Protein AF-A0AAW7I403-F1 (afdb_monomer_lite)

Structure (mmCIF, N/CA/C/O backbone):
data_AF-A0AAW7I403-F1
#
_entry.id   AF-A0AAW7I403-F1
#
loop_
_atom_site.group_PDB
_atom_site.id
_atom_site.type_symbol
_atom_site.label_atom_id
_atom_site.label_alt_id
_atom_site.label_comp_id
_atom_site.label_asym_id
_atom_site.label_entity_id
_atom_site.label_seq_id
_atom_site.pdbx_PDB_ins_code
_atom_site.Cartn_x
_atom_site.Cartn_y
_atom_site.Cartn_z
_atom_site.occupancy
_atom_site.B_iso_or_equiv
_atom_site.auth_seq_id
_atom_site.auth_comp_id
_atom_site.auth_asym_id
_atom_site.auth_atom_id
_atom_site.pdbx_PDB_model_num
ATOM 1 N N . MET A 1 1 ? -27.689 -21.572 16.463 1.00 38.69 1 MET A N 1
ATOM 2 C CA . MET A 1 1 ? -27.138 -20.204 16.570 1.00 38.69 1 MET A CA 1
ATOM 3 C C . MET A 1 1 ? -25.914 -20.286 17.464 1.00 38.69 1 MET A C 1
ATOM 5 O O . MET A 1 1 ? -26.075 -20.487 18.658 1.00 38.69 1 MET A O 1
ATOM 9 N N . SER A 1 2 ? -24.707 -20.278 16.894 1.00 37.72 2 SER A N 1
ATOM 10 C CA . SER A 1 2 ? -23.479 -20.323 17.695 1.00 37.72 2 SER A CA 1
ATOM 11 C C . SER A 1 2 ? -23.356 -19.005 18.457 1.00 37.72 2 SER A C 1
ATOM 13 O O . SER A 1 2 ? -23.347 -17.940 17.839 1.00 37.72 2 SER A O 1
ATOM 15 N N . SER A 1 3 ? -23.317 -19.065 19.787 1.00 43.88 3 SER A N 1
ATOM 16 C CA . SER A 1 3 ? -22.898 -17.949 20.630 1.00 43.88 3 SER A CA 1
ATOM 17 C C . SER A 1 3 ? -21.422 -17.676 20.335 1.00 43.88 3 SER A C 1
ATOM 19 O O . SER A 1 3 ? -20.536 -18.247 20.972 1.00 43.88 3 SER A O 1
ATOM 21 N N . GLY A 1 4 ? -21.155 -16.888 19.292 1.00 60.50 4 GLY A N 1
ATOM 22 C CA . GLY A 1 4 ? -19.797 -16.534 18.897 1.00 60.50 4 GLY A CA 1
ATOM 23 C C . GLY A 1 4 ? -19.093 -15.872 20.073 1.00 60.50 4 GLY A C 1
ATOM 24 O O . GLY A 1 4 ? -19.575 -14.853 20.567 1.00 60.50 4 GLY A O 1
ATOM 25 N N . LYS A 1 5 ? -18.006 -16.491 20.548 1.00 80.88 5 LYS A N 1
ATOM 26 C CA . LYS A 1 5 ? -17.123 -15.899 21.554 1.00 80.88 5 LYS A CA 1
ATOM 27 C C . LYS A 1 5 ? -16.675 -14.529 21.061 1.00 80.88 5 LYS A C 1
ATOM 29 O O . LYS A 1 5 ? -16.391 -14.364 19.874 1.00 80.88 5 LYS A O 1
ATOM 34 N N . ASP A 1 6 ? -16.603 -13.580 21.980 1.00 92.00 6 ASP A N 1
ATOM 35 C CA . ASP A 1 6 ? -16.026 -12.280 21.680 1.00 92.00 6 ASP A CA 1
ATOM 36 C C . ASP A 1 6 ? -14.562 -12.440 21.277 1.00 92.00 6 ASP A C 1
ATOM 38 O O . ASP A 1 6 ? -13.842 -13.278 21.830 1.00 92.00 6 ASP A O 1
ATOM 42 N N . VAL A 1 7 ? -14.124 -11.614 20.332 1.00 94.56 7 VAL A N 1
ATOM 43 C CA . VAL A 1 7 ? -12.704 -11.471 20.006 1.00 94.56 7 VAL A CA 1
ATOM 44 C C . VAL A 1 7 ? -12.207 -10.207 20.684 1.00 94.56 7 VAL A C 1
ATOM 46 O O . VAL A 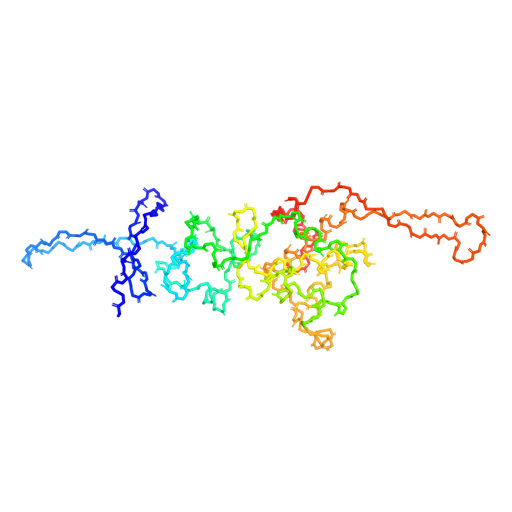1 7 ? -12.757 -9.131 20.457 1.00 94.56 7 VAL A O 1
ATOM 49 N N . VAL A 1 8 ? -11.196 -10.348 21.536 1.00 95.25 8 VAL A N 1
ATOM 50 C CA . VAL A 1 8 ? -10.609 -9.244 22.298 1.00 95.25 8 VAL A CA 1
ATOM 51 C C . VAL A 1 8 ? -9.218 -8.954 21.753 1.00 95.25 8 VAL A C 1
ATOM 53 O O . VAL A 1 8 ? -8.393 -9.861 21.668 1.00 95.25 8 VAL A O 1
ATOM 56 N N . GLU A 1 9 ? -8.959 -7.696 21.414 1.00 95.94 9 GLU A N 1
ATOM 57 C CA . GLU A 1 9 ? -7.668 -7.215 20.930 1.00 95.94 9 GLU A CA 1
ATOM 58 C C . GLU A 1 9 ? -7.154 -6.088 21.823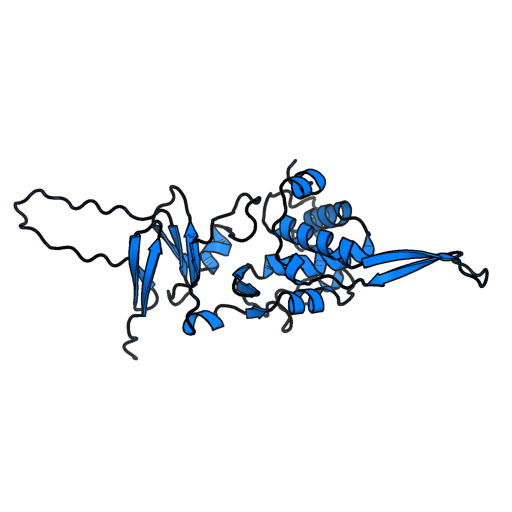 1.00 95.94 9 GLU A C 1
ATOM 60 O O . GLU A 1 9 ? -7.823 -5.076 22.017 1.00 95.94 9 GLU A O 1
ATOM 65 N N . ASN A 1 10 ? -5.944 -6.261 22.349 1.00 95.88 10 ASN A N 1
ATOM 66 C CA . ASN A 1 10 ? -5.250 -5.244 23.131 1.00 95.88 10 ASN A CA 1
ATOM 67 C C . ASN A 1 10 ? -4.245 -4.534 22.227 1.00 95.88 10 ASN A C 1
ATOM 69 O O . ASN A 1 10 ? -3.282 -5.150 21.768 1.00 95.88 10 ASN A O 1
ATOM 73 N N . ILE A 1 11 ? -4.482 -3.252 21.955 1.00 95.50 11 ILE A N 1
ATOM 74 C CA . ILE A 1 11 ? -3.687 -2.459 21.013 1.00 95.50 11 ILE A CA 1
ATOM 75 C C . ILE A 1 11 ? -3.074 -1.278 21.760 1.00 95.50 11 ILE A C 1
ATOM 77 O O . ILE A 1 11 ? -3.789 -0.461 22.338 1.00 95.50 11 ILE A O 1
ATOM 81 N N . THR A 1 12 ? -1.747 -1.177 21.735 1.00 93.94 12 THR A N 1
ATOM 82 C CA . THR A 1 12 ? -1.018 -0.048 22.320 1.00 93.94 12 THR A CA 1
ATOM 83 C C . THR A 1 12 ? -0.912 1.096 21.314 1.00 93.94 12 THR A C 1
ATOM 85 O O . THR A 1 12 ? -0.317 0.936 20.252 1.00 93.94 12 THR A O 1
ATOM 88 N N . ILE A 1 13 ? -1.476 2.255 21.657 1.00 91.00 13 ILE A N 1
ATOM 89 C CA . ILE A 1 13 ? -1.481 3.477 20.842 1.00 91.00 13 ILE A CA 1
ATOM 90 C C . ILE A 1 13 ? -0.903 4.615 21.681 1.00 91.00 13 ILE A C 1
ATOM 92 O O . ILE A 1 13 ? -1.409 4.904 22.764 1.00 91.00 13 ILE A O 1
ATOM 96 N N . ASP A 1 14 ? 0.171 5.244 21.195 1.00 87.75 14 ASP A N 1
ATOM 97 C CA . ASP A 1 14 ? 0.874 6.338 21.883 1.00 87.75 14 ASP A CA 1
ATOM 98 C C . ASP A 1 14 ? 1.178 6.012 23.369 1.00 87.75 14 ASP A C 1
ATOM 100 O O . ASP A 1 14 ? 0.995 6.831 24.267 1.00 87.75 14 ASP A O 1
ATOM 104 N N . GLY A 1 15 ? 1.595 4.766 23.636 1.00 88.00 15 GLY A N 1
ATOM 105 C CA . GLY A 1 15 ? 1.922 4.262 24.977 1.00 88.00 15 GLY A CA 1
ATOM 106 C C . GLY A 1 15 ? 0.732 3.777 25.816 1.00 88.00 15 GLY A C 1
ATOM 107 O O . GLY A 1 15 ? 0.946 3.170 26.862 1.00 88.00 15 GLY A O 1
ATOM 108 N N . ASN A 1 16 ? -0.509 3.973 25.361 1.00 89.12 16 ASN A N 1
ATOM 109 C CA . ASN A 1 16 ? -1.716 3.539 26.066 1.00 89.12 16 ASN A CA 1
ATOM 110 C C . ASN A 1 16 ? -2.278 2.257 25.450 1.00 89.12 16 ASN A C 1
ATOM 112 O O . ASN A 1 16 ? -2.612 2.230 24.266 1.00 89.12 16 ASN A O 1
ATOM 116 N N . THR A 1 17 ? -2.415 1.198 26.247 1.00 93.38 17 THR A N 1
ATOM 117 C CA . THR A 1 17 ? -3.057 -0.044 25.795 1.00 93.38 17 THR A CA 1
ATOM 118 C C . THR A 1 17 ? -4.568 0.075 25.915 1.00 93.38 17 THR A C 1
ATOM 120 O O . THR A 1 17 ? -5.099 0.321 26.996 1.00 93.38 17 THR A O 1
ATOM 123 N N . LEU A 1 18 ? -5.245 -0.095 24.785 1.00 94.19 18 LEU A N 1
ATOM 124 C CA . LEU A 1 18 ? -6.690 -0.027 24.650 1.00 94.19 18 LEU A CA 1
ATOM 125 C C . LEU A 1 18 ? -7.243 -1.419 24.346 1.00 94.19 18 LEU A C 1
ATOM 127 O O . LEU A 1 18 ? -6.714 -2.121 23.481 1.00 94.19 18 LEU A O 1
ATOM 131 N N . GLU A 1 19 ? -8.315 -1.796 25.039 1.00 95.88 19 GLU A N 1
ATOM 132 C CA . GLU A 1 19 ? -9.007 -3.066 24.826 1.00 95.88 19 GLU A CA 1
ATOM 133 C C . GLU A 1 19 ? -10.151 -2.873 23.827 1.00 95.88 19 GLU A C 1
ATOM 135 O O . GLU A 1 19 ? -11.105 -2.132 24.072 1.00 95.88 19 GLU A O 1
ATOM 140 N N . PHE A 1 20 ? -10.073 -3.559 22.692 1.00 96.62 20 PHE A N 1
ATOM 141 C CA . PHE A 1 20 ? -11.121 -3.596 21.685 1.00 96.62 20 PHE A CA 1
ATOM 142 C C . PHE A 1 20 ? -11.842 -4.937 21.721 1.00 96.62 20 PHE A C 1
ATOM 144 O O . PHE A 1 20 ? -11.212 -5.991 21.721 1.00 96.62 20 PHE A O 1
ATOM 151 N N . VAL A 1 21 ? -13.172 -4.906 21.703 1.00 96.88 21 VAL A N 1
ATOM 152 C CA . VAL A 1 21 ? -14.006 -6.110 21.765 1.00 96.88 21 VAL A CA 1
ATOM 153 C C . VAL A 1 21 ? -14.869 -6.197 20.516 1.00 96.88 21 VAL A C 1
ATOM 155 O O . VAL A 1 21 ? -15.701 -5.324 20.266 1.00 96.88 21 VAL A O 1
ATOM 158 N N . THR A 1 22 ? -14.692 -7.272 19.749 1.00 96.50 22 THR A N 1
ATOM 159 C CA . THR A 1 22 ? -15.556 -7.633 18.623 1.00 96.50 22 THR A CA 1
ATOM 160 C C . THR A 1 22 ? -16.645 -8.582 19.107 1.00 96.50 22 THR A C 1
ATOM 162 O O . THR A 1 22 ? -16.356 -9.698 19.541 1.00 96.50 22 THR A O 1
ATOM 165 N N . ARG A 1 23 ? -17.908 -8.167 18.996 1.00 94.62 23 ARG A N 1
ATOM 166 C CA . ARG A 1 23 ? -19.084 -8.966 19.363 1.00 94.62 23 ARG A CA 1
ATOM 167 C C . ARG A 1 23 ? -20.199 -8.729 18.350 1.00 94.62 23 ARG A C 1
ATOM 169 O O . ARG A 1 23 ? -20.504 -7.590 18.010 1.00 94.62 23 ARG A O 1
ATOM 176 N N . LYS A 1 24 ? -20.849 -9.807 17.891 1.00 91.69 24 LYS A N 1
ATOM 177 C CA . LYS A 1 24 ? -21.992 -9.751 16.950 1.00 91.69 24 LYS A CA 1
ATOM 178 C C . LYS A 1 24 ? -21.710 -8.909 15.689 1.00 91.69 24 LYS A C 1
ATOM 180 O O . LYS A 1 24 ? -22.557 -8.133 15.254 1.00 91.69 24 LYS A O 1
ATOM 185 N N . GLY A 1 25 ? -20.522 -9.062 15.103 1.00 92.06 25 GLY A N 1
ATOM 186 C CA . GLY A 1 25 ? -20.181 -8.407 13.839 1.00 92.06 25 GLY A CA 1
ATOM 187 C C . GLY A 1 25 ? -19.694 -6.957 13.959 1.00 92.06 25 GLY A C 1
ATOM 188 O O . GLY A 1 25 ? -19.604 -6.266 12.948 1.00 92.06 25 GLY A O 1
ATOM 189 N N . LYS A 1 26 ? -19.455 -6.451 15.176 1.00 94.88 26 LYS A N 1
ATOM 190 C CA . LYS A 1 26 ? -19.061 -5.058 15.432 1.00 94.88 26 LYS A CA 1
ATOM 191 C C . LYS A 1 26 ? -17.981 -4.978 16.499 1.00 94.88 26 LYS A C 1
ATOM 193 O O . LYS A 1 26 ? -17.988 -5.778 17.432 1.00 94.88 26 LYS A O 1
ATOM 198 N N . THR A 1 27 ? -17.115 -3.980 16.369 1.00 96.81 27 THR A N 1
ATOM 199 C CA . THR A 1 27 ? -16.014 -3.714 17.299 1.00 96.81 27 THR A CA 1
ATOM 200 C C . THR A 1 27 ? -16.263 -2.448 18.092 1.00 96.81 27 THR A C 1
ATOM 202 O O . THR A 1 27 ? -16.750 -1.454 17.555 1.00 96.81 27 THR A O 1
ATOM 205 N N . TYR A 1 28 ? -15.913 -2.509 19.371 1.00 94.88 28 TYR A N 1
ATOM 206 C CA . TYR A 1 28 ? -16.088 -1.442 20.342 1.00 94.88 28 TYR A CA 1
ATOM 207 C C . TYR A 1 28 ? -14.792 -1.232 21.114 1.00 94.88 28 TYR A C 1
ATOM 209 O O . TYR A 1 28 ? -14.079 -2.195 21.391 1.00 94.88 28 TYR A O 1
ATOM 217 N N . LEU A 1 29 ? -14.517 0.011 21.506 1.00 94.75 29 LEU A N 1
ATOM 218 C CA . LEU A 1 29 ? -13.539 0.289 22.552 1.00 94.75 29 LEU A CA 1
ATOM 219 C C . LEU A 1 29 ? -14.184 -0.028 23.905 1.00 94.75 29 LEU A C 1
ATOM 221 O O . LEU A 1 29 ? -15.247 0.511 24.219 1.00 94.75 29 LEU A O 1
ATOM 225 N N . LYS A 1 30 ? -13.555 -0.894 24.697 1.00 93.38 30 LYS A N 1
ATOM 226 C CA . LYS A 1 30 ? -13.985 -1.206 26.057 1.00 93.38 30 LYS A CA 1
ATOM 227 C C . LYS A 1 30 ? -13.181 -0.365 27.043 1.00 93.38 30 LYS A C 1
ATOM 229 O O . LYS A 1 30 ? -11.956 -0.296 26.980 1.00 93.38 30 LYS A O 1
ATOM 234 N N . LYS A 1 31 ? -13.893 0.252 27.980 1.00 87.19 31 LYS A N 1
ATOM 235 C CA . LYS A 1 31 ? -13.331 0.952 29.131 1.00 87.19 31 LYS A CA 1
ATOM 236 C C . LYS A 1 31 ? -14.069 0.466 30.371 1.00 87.19 31 LYS A C 1
ATOM 238 O O . LYS A 1 31 ? -15.294 0.531 30.420 1.00 87.19 31 LYS A O 1
ATOM 243 N N . GLU A 1 32 ? -13.324 -0.057 31.334 1.00 85.12 32 GLU A N 1
ATOM 244 C CA . GLU A 1 32 ? -13.853 -0.355 32.663 1.00 85.12 32 GLU A CA 1
ATOM 245 C C . GLU A 1 32 ? -13.797 0.925 33.500 1.00 85.12 32 GLU A C 1
ATOM 247 O O . GLU A 1 32 ? -12.802 1.654 33.452 1.00 85.12 32 GLU A O 1
ATOM 252 N N . MET A 1 33 ? -14.893 1.217 34.196 1.00 82.38 33 MET A N 1
ATOM 253 C CA . MET A 1 33 ? -15.056 2.400 35.041 1.00 82.38 33 MET A CA 1
ATOM 254 C C . MET A 1 33 ? -15.724 1.970 36.345 1.00 82.38 33 MET A C 1
ATOM 256 O O . MET A 1 33 ? -16.596 1.094 36.337 1.00 82.38 33 MET A O 1
ATOM 260 N N . GLU A 1 34 ? -15.328 2.588 37.454 1.00 83.44 34 GLU A N 1
ATOM 261 C CA . GLU A 1 34 ? -16.002 2.419 38.739 1.00 83.44 34 GLU A CA 1
ATOM 262 C C . GLU A 1 34 ? -17.156 3.418 38.845 1.00 83.44 34 GLU A C 1
ATOM 264 O O . GLU A 1 34 ? -17.006 4.598 38.540 1.00 83.44 34 GLU A O 1
ATOM 269 N N . LEU A 1 35 ? -18.327 2.943 39.270 1.00 80.94 35 LEU A N 1
ATOM 270 C CA . LEU A 1 35 ? -19.480 3.812 39.481 1.00 80.94 35 LEU A CA 1
ATOM 271 C C . LEU A 1 35 ? -19.353 4.525 40.829 1.00 80.94 35 LEU A C 1
ATOM 273 O O . LEU A 1 35 ? -19.167 3.881 41.864 1.00 80.94 35 LEU A O 1
ATOM 277 N N . THR A 1 36 ? -19.504 5.845 40.820 1.00 81.81 36 THR A N 1
ATOM 278 C CA . THR A 1 36 ? -19.525 6.683 42.021 1.00 81.81 36 THR A CA 1
ATOM 279 C C . THR A 1 36 ? -20.963 6.952 42.476 1.00 81.81 36 THR A C 1
ATOM 281 O O . THR A 1 36 ? -21.936 6.703 41.759 1.00 81.81 36 THR A O 1
ATOM 284 N N . ASP A 1 37 ? -21.122 7.403 43.724 1.00 85.75 37 ASP A N 1
ATOM 285 C CA . ASP A 1 37 ? -22.431 7.800 44.252 1.00 85.75 37 ASP A CA 1
ATOM 286 C C . ASP A 1 37 ? -22.998 8.950 43.408 1.00 85.75 37 ASP A C 1
ATOM 288 O O . ASP A 1 37 ? -22.347 9.977 43.260 1.00 85.75 37 ASP A O 1
ATOM 292 N N . SER A 1 38 ? -24.237 8.808 42.931 1.00 81.88 38 SER A N 1
ATOM 293 C CA . SER A 1 38 ? -24.984 9.812 42.1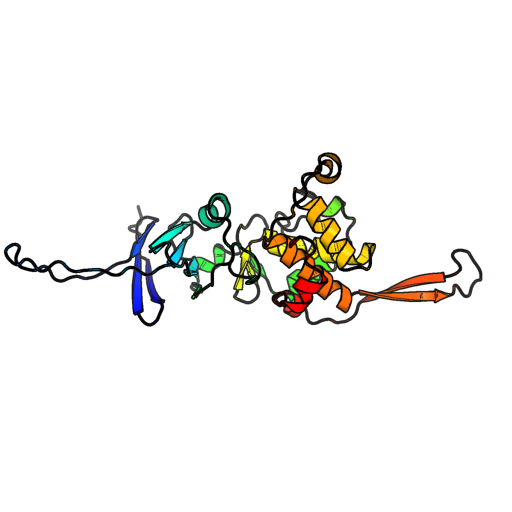51 1.00 81.88 38 SER A CA 1
ATOM 294 C C . SER A 1 38 ? -25.028 11.230 42.741 1.00 81.88 38 SER A C 1
ATOM 296 O O . SER A 1 38 ? -25.344 12.182 42.030 1.00 81.88 38 SER A O 1
ATOM 298 N N . LYS A 1 39 ? -24.758 11.387 44.043 1.00 89.12 39 LYS A N 1
ATOM 299 C CA . LYS A 1 39 ? -24.684 12.690 44.720 1.00 89.12 39 LYS A CA 1
ATOM 300 C C . LYS A 1 39 ? -23.312 13.357 44.603 1.00 89.12 39 LYS A C 1
ATOM 302 O O . LYS A 1 39 ? -23.190 14.536 44.935 1.00 89.12 39 LYS A O 1
ATOM 307 N N . LYS A 1 40 ? -22.281 12.626 44.177 1.00 81.25 40 LYS A N 1
ATOM 308 C CA . LYS A 1 40 ? -20.961 13.173 43.868 1.00 81.25 40 LYS A CA 1
ATOM 309 C C . LYS A 1 40 ? -20.968 13.685 42.429 1.00 81.25 40 LYS A C 1
ATOM 311 O O . LYS A 1 40 ? -21.408 13.004 41.514 1.00 81.25 40 LYS A O 1
ATOM 316 N N . ASN A 1 41 ? -20.518 14.925 42.248 1.00 81.25 41 ASN A N 1
ATOM 317 C CA . ASN A 1 41 ? -20.345 15.526 40.928 1.00 81.25 41 ASN A CA 1
ATOM 318 C C . ASN A 1 41 ? -18.897 15.320 40.468 1.00 81.25 41 ASN A C 1
ATOM 320 O O . ASN A 1 41 ? -18.094 16.252 40.498 1.00 81.25 41 ASN A O 1
ATOM 324 N N . ASP A 1 42 ? -18.561 14.080 40.123 1.00 82.44 42 ASP A N 1
ATOM 325 C CA . ASP A 1 42 ? -17.231 13.637 39.703 1.00 82.44 42 ASP A CA 1
ATOM 326 C C . ASP A 1 42 ? -17.250 13.054 38.275 1.00 82.44 42 ASP A C 1
ATOM 328 O O . ASP A 1 42 ? -17.030 11.859 38.083 1.00 82.44 42 ASP A O 1
ATOM 332 N N . PRO A 1 43 ? -17.511 13.881 37.241 1.00 82.31 43 PRO A N 1
ATOM 333 C CA . PRO A 1 43 ? -17.547 13.401 35.865 1.00 82.31 43 PRO A CA 1
ATOM 334 C C . PRO A 1 43 ? -16.184 12.842 35.430 1.00 82.31 43 PRO A C 1
ATOM 336 O O . PRO A 1 43 ? -15.161 13.525 35.501 1.00 82.31 43 PRO A O 1
ATOM 339 N N . GLU A 1 44 ? -16.177 11.611 34.916 1.00 81.25 44 GLU A N 1
ATOM 340 C CA . GLU A 1 44 ? -14.986 11.022 34.306 1.00 81.25 44 GLU A CA 1
ATOM 341 C C . GLU A 1 44 ? -14.815 11.540 32.869 1.00 81.25 44 GLU A C 1
ATOM 343 O O . GLU A 1 44 ? -15.686 11.384 32.009 1.00 81.25 44 GLU A O 1
ATOM 348 N N . HIS A 1 45 ? -13.666 12.154 32.591 1.00 81.62 45 HIS A N 1
ATOM 349 C CA . HIS A 1 45 ? -13.317 12.625 31.254 1.00 81.62 45 HIS A CA 1
ATOM 350 C C . HIS A 1 45 ? -12.478 11.581 30.517 1.00 81.62 45 HIS A C 1
ATOM 352 O O . HIS A 1 45 ? -11.282 11.425 30.764 1.00 81.62 45 HIS A O 1
ATOM 358 N N . VAL A 1 46 ? -13.098 10.892 29.559 1.00 79.31 46 VAL A N 1
ATOM 359 C CA . VAL A 1 46 ? -12.413 9.903 28.721 1.00 79.31 46 VAL A CA 1
ATOM 360 C C . VAL A 1 46 ? -11.823 10.583 27.487 1.00 79.31 46 VAL A C 1
ATOM 362 O O . VAL A 1 46 ? -12.548 11.025 26.596 1.00 79.31 46 VAL A O 1
ATOM 365 N N . LYS A 1 47 ? -10.490 10.636 27.405 1.00 83.44 47 LYS A N 1
ATOM 366 C CA . LYS A 1 47 ? -9.790 11.061 26.188 1.00 83.44 47 LYS A CA 1
ATOM 367 C C . LYS A 1 47 ? -9.695 9.887 25.215 1.00 83.44 47 LYS A C 1
ATOM 369 O O . LYS A 1 47 ? -9.015 8.902 25.492 1.00 83.44 47 LYS A O 1
ATOM 374 N N . LEU A 1 48 ? -10.365 10.008 24.074 1.00 88.88 48 LEU A N 1
ATOM 375 C CA . LEU A 1 48 ? -10.277 9.029 22.993 1.00 88.88 48 LEU A CA 1
ATOM 376 C C . LEU A 1 48 ? -9.055 9.305 22.100 1.00 88.88 48 LEU A C 1
ATOM 378 O O . LEU A 1 48 ? -8.668 10.466 21.945 1.00 88.88 48 LEU A O 1
ATOM 382 N N . PRO A 1 49 ? -8.440 8.261 21.518 1.00 92.19 49 PRO A N 1
ATOM 383 C CA . PRO A 1 49 ? -7.358 8.427 20.554 1.00 92.19 49 PRO A CA 1
ATOM 384 C C . PRO A 1 49 ? -7.870 8.966 19.209 1.00 92.19 49 PRO A C 1
ATOM 386 O O . PRO A 1 49 ? -8.992 8.680 18.794 1.00 92.19 49 PRO A O 1
ATOM 389 N N . ASP A 1 50 ? -7.000 9.677 18.498 1.00 95.19 50 ASP A N 1
ATOM 390 C CA . ASP A 1 50 ? -7.230 10.190 17.143 1.00 95.19 50 ASP A CA 1
ATOM 391 C C . ASP A 1 50 ? -6.824 9.139 16.098 1.00 95.19 50 ASP A C 1
ATOM 393 O O . ASP A 1 50 ? -5.740 9.192 15.503 1.00 95.19 50 ASP A O 1
ATOM 397 N N . VAL A 1 51 ? -7.664 8.113 15.933 1.00 97.31 51 VAL A N 1
ATOM 398 C CA . VAL A 1 51 ? -7.353 6.936 15.107 1.00 97.31 51 VAL A CA 1
ATOM 399 C C . VAL A 1 51 ? -8.564 6.390 14.364 1.00 97.31 51 VAL A C 1
ATOM 401 O O . VAL A 1 51 ? -9.704 6.457 14.823 1.00 97.31 51 VAL A O 1
ATOM 404 N N . ILE A 1 52 ? -8.294 5.754 13.228 1.00 98.19 52 ILE A N 1
ATOM 405 C CA . ILE A 1 52 ? -9.275 4.993 12.460 1.00 98.19 52 ILE A CA 1
ATOM 406 C C . ILE A 1 52 ? -8.952 3.509 12.616 1.00 98.19 52 ILE A C 1
ATOM 408 O O . ILE A 1 52 ? -7.938 3.024 12.115 1.00 98.19 52 ILE A O 1
ATOM 412 N N . VAL A 1 53 ? -9.834 2.780 13.294 1.00 98.31 53 VAL A N 1
ATOM 413 C CA . VAL A 1 53 ? -9.796 1.321 13.394 1.00 98.31 53 VAL A CA 1
ATOM 414 C C . VAL A 1 53 ? -10.474 0.741 12.159 1.00 98.31 53 VAL A C 1
ATOM 416 O O . VAL A 1 53 ? -11.684 0.892 11.959 1.00 98.31 53 VAL A O 1
ATOM 419 N N . VAL A 1 54 ? -9.680 0.086 11.317 1.00 98.50 54 VAL A N 1
ATOM 420 C CA . VAL A 1 54 ? -10.128 -0.490 10.052 1.00 98.50 54 VAL A CA 1
ATOM 421 C C . VAL A 1 54 ? -10.486 -1.950 10.272 1.00 98.50 54 VAL A C 1
ATOM 423 O O . VAL A 1 54 ? -9.707 -2.729 10.818 1.00 98.50 54 VAL A O 1
ATOM 426 N N . THR A 1 55 ? -11.686 -2.321 9.847 1.00 98.31 55 THR A N 1
ATOM 427 C CA . THR A 1 55 ? -12.304 -3.617 10.139 1.00 98.31 55 THR A CA 1
ATOM 428 C C . THR A 1 55 ? -12.757 -4.336 8.872 1.00 98.31 55 THR A C 1
ATOM 430 O O . THR A 1 55 ? -12.916 -3.749 7.797 1.00 98.31 55 THR A O 1
ATOM 433 N N . ARG A 1 56 ? -13.005 -5.635 9.000 1.00 95.94 56 ARG A N 1
ATOM 434 C CA . ARG A 1 56 ? -13.797 -6.417 8.046 1.00 95.94 56 ARG A CA 1
ATOM 435 C C . ARG A 1 56 ? -15.285 -6.090 8.183 1.00 95.94 56 ARG A C 1
ATOM 437 O O . ARG A 1 56 ? -15.722 -5.446 9.133 1.00 95.94 56 ARG A O 1
ATOM 444 N N . LYS A 1 57 ? -16.099 -6.613 7.261 1.00 94.44 57 LYS A N 1
ATOM 445 C CA . LYS A 1 57 ? -17.571 -6.544 7.364 1.00 94.44 57 LYS A CA 1
ATOM 446 C C . LYS A 1 57 ? -18.123 -7.272 8.599 1.00 94.44 57 LYS A C 1
ATOM 448 O O . LYS A 1 57 ? -19.201 -6.926 9.063 1.00 94.44 57 LYS A O 1
ATOM 453 N N . ASP A 1 58 ? -17.390 -8.255 9.117 1.00 94.00 58 ASP A N 1
ATOM 454 C CA . ASP A 1 58 ? -17.699 -8.990 10.352 1.00 94.00 58 ASP A CA 1
ATOM 455 C C . ASP A 1 58 ? -17.165 -8.295 11.626 1.00 94.00 58 ASP A C 1
ATOM 457 O O . ASP A 1 58 ? -17.250 -8.848 12.722 1.00 94.00 58 ASP A O 1
ATOM 461 N N . GLY A 1 59 ? -16.622 -7.081 11.499 1.00 95.38 59 GLY A N 1
ATOM 462 C CA . GLY A 1 59 ? -16.134 -6.269 12.608 1.00 95.38 59 GLY A CA 1
ATOM 463 C C . GLY A 1 59 ? -14.700 -6.564 13.040 1.00 95.38 59 GLY A C 1
ATOM 464 O O . GLY A 1 59 ? -14.113 -5.706 13.696 1.00 95.38 59 GLY A O 1
ATOM 465 N N . LEU A 1 60 ? -14.096 -7.692 12.653 1.00 96.81 60 LEU A N 1
ATOM 466 C CA . LEU A 1 60 ? -12.730 -8.026 13.069 1.00 96.81 60 LEU A CA 1
ATOM 467 C C . LEU A 1 60 ? -11.738 -6.957 12.596 1.00 96.81 60 LEU A C 1
ATOM 469 O O . LEU A 1 60 ? -11.779 -6.516 11.443 1.00 96.81 60 LEU A O 1
ATOM 473 N N . ILE A 1 61 ? -10.850 -6.541 13.499 1.00 98.12 61 ILE A N 1
ATOM 474 C CA . ILE A 1 61 ? -9.858 -5.493 13.242 1.00 98.12 61 ILE A CA 1
ATOM 475 C C . ILE A 1 61 ? -8.802 -6.019 12.275 1.00 98.12 61 ILE A C 1
ATOM 477 O O . ILE A 1 61 ? -8.215 -7.072 12.504 1.00 98.12 61 ILE A O 1
ATOM 481 N N . LEU A 1 62 ? -8.535 -5.255 11.221 1.00 98.25 62 LEU A N 1
ATOM 482 C CA . LEU A 1 62 ? -7.471 -5.516 10.257 1.00 98.25 62 LEU A CA 1
ATOM 483 C C . LEU A 1 62 ? -6.216 -4.722 10.601 1.00 98.25 62 LEU A C 1
ATOM 485 O O . LEU A 1 62 ? -5.131 -5.286 10.702 1.00 98.25 62 LEU A O 1
ATOM 489 N N . PHE A 1 63 ? -6.366 -3.416 10.792 1.00 98.44 63 PHE A N 1
ATOM 490 C CA . PHE A 1 63 ? -5.280 -2.503 11.121 1.00 98.44 63 PHE A CA 1
ATOM 491 C C . PHE A 1 63 ? -5.831 -1.186 11.673 1.00 98.44 63 PHE A C 1
ATOM 493 O O . PHE A 1 63 ? -7.037 -0.938 11.635 1.00 98.44 63 PHE A O 1
ATOM 500 N N . VAL A 1 64 ? -4.947 -0.339 12.197 1.00 98.38 64 VAL A N 1
ATOM 501 C CA . VAL A 1 64 ? -5.293 0.988 12.716 1.00 98.38 64 VAL A CA 1
ATOM 502 C C . VAL A 1 64 ? -4.427 2.043 12.043 1.00 98.38 64 VAL A C 1
ATOM 504 O O . VAL A 1 64 ? -3.210 1.879 11.924 1.00 98.38 64 VAL A O 1
ATOM 507 N N . LEU A 1 65 ? -5.069 3.131 11.624 1.00 98.50 65 LEU A N 1
ATOM 508 C CA . LEU A 1 65 ? -4.427 4.295 11.027 1.00 98.50 65 LEU A CA 1
ATOM 509 C C . LEU A 1 65 ? -4.481 5.490 11.980 1.00 98.50 65 LEU A C 1
ATOM 511 O O . LEU A 1 65 ? -5.502 5.718 12.632 1.00 98.50 65 LEU A O 1
ATOM 515 N N . ARG A 1 66 ? -3.413 6.289 12.026 1.00 97.38 66 ARG A N 1
ATOM 516 C CA . ARG A 1 66 ? -3.417 7.591 12.706 1.00 97.38 66 ARG A CA 1
ATOM 517 C C . ARG A 1 66 ? -4.355 8.540 11.964 1.00 97.38 66 ARG A C 1
ATOM 519 O O . ARG A 1 66 ? -4.281 8.616 10.742 1.00 97.38 66 ARG A O 1
ATOM 526 N N . ALA A 1 67 ? -5.200 9.275 12.681 1.00 94.62 67 ALA A N 1
ATOM 527 C CA . ALA A 1 67 ? -6.172 10.203 12.102 1.00 94.62 67 ALA A CA 1
ATOM 528 C C . ALA A 1 67 ? -6.243 11.504 12.923 1.00 94.62 67 ALA A C 1
ATOM 530 O O . ALA A 1 67 ? -7.176 11.692 13.706 1.00 94.62 67 ALA A O 1
ATOM 531 N N . PRO A 1 68 ? -5.237 12.389 12.782 1.00 90.00 68 PRO A N 1
ATOM 532 C CA . PRO A 1 68 ? -5.108 13.583 13.611 1.00 90.00 68 PRO A CA 1
ATOM 533 C C . PRO A 1 68 ? -6.370 14.446 13.570 1.00 90.00 68 PRO A C 1
ATOM 535 O O . PRO A 1 68 ? -6.856 14.769 12.487 1.00 90.00 68 PRO A O 1
ATOM 538 N N . SER A 1 69 ? -6.885 14.824 14.744 1.00 88.75 69 SER A N 1
ATOM 539 C CA . SER A 1 69 ? -8.072 15.681 14.880 1.00 88.75 69 SER A CA 1
ATOM 540 C C . SER A 1 69 ? -9.373 15.097 14.309 1.00 88.75 69 SER A C 1
ATOM 542 O O . SER A 1 69 ? -10.356 15.822 14.161 1.00 88.75 69 SER A O 1
ATOM 544 N N . GLU A 1 70 ? -9.414 13.798 14.002 1.00 91.31 70 GLU A N 1
ATOM 545 C CA . GLU A 1 70 ? -10.620 13.120 13.520 1.00 91.31 70 GLU A CA 1
ATOM 546 C C . GLU A 1 70 ? -11.349 12.325 14.620 1.00 91.31 70 GLU A C 1
ATOM 548 O O . GLU A 1 70 ? -12.485 11.896 14.396 1.00 91.31 70 GLU A O 1
ATOM 553 N N . GLY A 1 71 ? -10.733 12.139 15.794 1.00 91.94 71 GLY A N 1
ATOM 554 C CA . GLY A 1 71 ? -11.241 11.278 16.859 1.00 91.94 71 GLY A CA 1
ATOM 555 C C . GLY A 1 71 ? -11.215 9.787 16.509 1.00 91.94 71 GLY A C 1
ATOM 556 O O . GLY A 1 71 ? -10.776 9.373 15.433 1.00 91.94 71 GLY A O 1
ATOM 557 N N . LEU A 1 72 ? -11.716 8.962 17.433 1.00 95.31 72 LEU A N 1
ATOM 558 C CA . LEU A 1 72 ? -11.818 7.516 17.245 1.00 95.31 72 LEU A CA 1
ATOM 559 C C . LEU A 1 72 ? -12.941 7.171 16.260 1.00 95.31 72 LEU A C 1
ATOM 561 O O . LEU A 1 72 ? -14.112 7.465 16.508 1.00 95.31 72 LEU A O 1
ATOM 565 N N . LYS A 1 73 ? -12.597 6.464 15.182 1.00 96.44 73 LYS A N 1
ATOM 566 C CA . LYS A 1 73 ? -13.551 5.951 14.190 1.00 96.44 73 LYS A CA 1
ATOM 567 C C . LYS A 1 73 ? -13.395 4.449 13.998 1.00 96.44 73 LYS A C 1
ATOM 569 O O . LYS A 1 73 ? -12.285 3.929 13.990 1.00 96.44 73 LYS A O 1
ATOM 574 N N . PHE A 1 74 ? -14.512 3.772 13.752 1.00 97.69 74 PHE A N 1
ATOM 575 C CA . PHE A 1 74 ? -14.544 2.381 13.302 1.00 97.69 74 PHE A CA 1
ATOM 576 C C . PHE A 1 74 ? -15.113 2.345 11.891 1.00 97.69 74 PHE A C 1
ATOM 578 O O . PHE A 1 74 ? -16.260 2.736 11.673 1.00 97.69 74 PHE A O 1
ATOM 585 N N . VAL A 1 75 ? -14.317 1.892 10.927 1.00 97.88 75 VAL A N 1
ATOM 586 C CA . VAL A 1 75 ? -14.731 1.823 9.521 1.00 97.88 75 VAL A CA 1
ATOM 587 C C . VAL A 1 75 ? -14.381 0.464 8.945 1.00 97.88 75 VAL A C 1
ATOM 589 O O . VAL A 1 75 ? -13.418 -0.173 9.365 1.00 97.88 75 VAL A O 1
ATOM 592 N N . THR A 1 76 ? -15.156 -0.001 7.970 1.00 98.12 76 THR A N 1
ATOM 593 C CA . THR A 1 76 ? -14.747 -1.179 7.196 1.00 98.12 76 THR A CA 1
ATOM 594 C C . THR A 1 76 ? -13.665 -0.789 6.188 1.00 98.12 76 THR A C 1
ATOM 596 O O . THR A 1 76 ? -13.640 0.361 5.747 1.00 98.12 76 THR A O 1
ATOM 599 N N . ALA A 1 77 ? -12.821 -1.730 5.756 1.00 97.62 77 ALA A N 1
ATOM 600 C CA . ALA A 1 77 ? -11.864 -1.492 4.667 1.00 97.62 77 ALA A CA 1
ATOM 601 C C . ALA A 1 77 ? -12.552 -0.961 3.394 1.00 97.62 77 ALA A C 1
ATOM 603 O O . ALA A 1 77 ? -12.046 -0.045 2.756 1.00 97.62 77 ALA A O 1
ATOM 604 N N . GLN A 1 78 ? -13.753 -1.463 3.084 1.00 95.50 78 GLN A N 1
ATOM 605 C CA . GLN A 1 78 ? -14.564 -0.975 1.965 1.00 95.50 78 GLN A CA 1
ATOM 606 C C . GLN A 1 78 ? -14.959 0.495 2.146 1.00 95.50 78 GLN A C 1
ATOM 608 O O . GLN A 1 78 ? -14.851 1.290 1.227 1.00 95.50 78 GLN A O 1
ATOM 613 N N . THR A 1 79 ? -15.395 0.881 3.346 1.00 97.25 79 THR A N 1
ATOM 614 C CA . THR A 1 79 ? -15.757 2.276 3.635 1.00 97.25 79 THR A CA 1
ATOM 615 C C . THR A 1 79 ? -14.540 3.197 3.628 1.00 97.25 79 THR A C 1
ATOM 617 O O . THR A 1 79 ? -14.647 4.332 3.167 1.00 97.25 79 THR A O 1
ATOM 620 N N . LEU A 1 80 ? -13.390 2.717 4.113 1.00 96.75 80 LEU A N 1
ATOM 621 C CA . LEU A 1 80 ? -12.125 3.438 4.014 1.00 96.75 80 LEU A CA 1
ATOM 622 C C . LEU A 1 80 ? -11.780 3.720 2.547 1.00 96.75 80 LEU A C 1
ATOM 624 O O . LEU A 1 80 ? -11.444 4.853 2.228 1.00 96.75 80 LEU A O 1
ATOM 628 N N . TYR A 1 81 ? -11.931 2.721 1.676 1.00 93.00 81 TYR A N 1
ATOM 629 C CA . TYR A 1 81 ? -11.680 2.835 0.242 1.00 93.00 81 TYR A CA 1
ATOM 630 C C . TYR A 1 81 ? -12.693 3.752 -0.465 1.00 93.00 81 TYR A C 1
ATOM 632 O O . TYR A 1 81 ? -12.296 4.732 -1.081 1.00 93.00 81 TYR A O 1
ATOM 640 N N . ASP A 1 82 ? -13.998 3.500 -0.318 1.00 90.19 82 ASP A N 1
ATOM 641 C CA . ASP A 1 82 ? -15.042 4.192 -1.091 1.00 90.19 82 ASP A CA 1
ATOM 642 C C . ASP A 1 82 ? -15.280 5.643 -0.655 1.00 90.19 82 ASP A C 1
ATOM 644 O O . ASP A 1 82 ? -15.631 6.484 -1.478 1.00 90.19 82 ASP A O 1
ATOM 648 N N . LYS A 1 83 ? -15.189 5.928 0.653 1.00 91.75 83 LYS A N 1
ATOM 649 C CA . LYS A 1 83 ? -15.619 7.223 1.214 1.00 91.75 83 LYS A CA 1
ATOM 650 C C . LYS A 1 83 ? -14.468 8.115 1.636 1.00 91.75 83 LYS A C 1
ATOM 652 O O . LYS A 1 83 ? -14.517 9.313 1.392 1.00 91.75 83 LYS A O 1
ATOM 657 N N . TYR A 1 84 ? -13.491 7.550 2.338 1.00 91.69 84 TYR A N 1
ATOM 658 C CA . TYR A 1 84 ? -12.365 8.325 2.862 1.00 91.69 84 TYR A CA 1
ATOM 659 C C . TYR A 1 84 ? -11.211 8.391 1.867 1.00 91.69 84 TYR A C 1
ATOM 661 O O . TYR A 1 84 ? -10.459 9.360 1.873 1.00 91.69 84 TYR A O 1
ATOM 669 N N . GLN A 1 85 ? -11.071 7.354 1.036 1.00 92.00 85 GLN A N 1
ATOM 670 C CA . GLN A 1 85 ? -10.001 7.198 0.059 1.00 92.00 85 GLN A CA 1
ATOM 671 C C . GLN A 1 85 ? -8.607 7.340 0.690 1.00 92.00 85 GLN A C 1
ATOM 673 O O . GLN A 1 85 ? -7.676 7.782 0.029 1.00 92.00 85 GLN A O 1
ATOM 678 N N . TYR A 1 86 ? -8.442 6.991 1.971 1.00 94.56 86 TYR A N 1
ATOM 679 C CA . TYR A 1 86 ? -7.148 7.054 2.656 1.00 94.56 86 TYR A CA 1
ATOM 680 C C . TYR A 1 86 ? -6.245 5.875 2.285 1.00 94.56 86 TYR A C 1
ATOM 682 O O . TYR A 1 86 ? -6.709 4.792 1.931 1.00 94.56 86 TYR A O 1
ATOM 690 N N . GLN A 1 87 ? -4.939 6.075 2.424 1.00 95.25 87 GLN A N 1
ATOM 691 C CA . GLN A 1 87 ? -3.900 5.063 2.207 1.00 95.25 87 GLN A CA 1
ATOM 692 C C . GLN A 1 87 ? -2.750 5.262 3.204 1.00 95.25 87 GLN A C 1
ATOM 694 O O . GLN A 1 87 ? -2.658 6.313 3.826 1.00 95.25 87 GLN A O 1
ATOM 699 N N . TRP A 1 88 ? -1.873 4.273 3.374 1.00 97.56 88 TRP A N 1
ATOM 700 C CA . TRP A 1 88 ? -0.850 4.280 4.437 1.00 97.56 88 TRP A CA 1
ATOM 701 C C . TRP A 1 88 ? 0.549 3.850 3.992 1.00 97.56 88 TRP A C 1
ATOM 703 O O . TRP A 1 88 ? 1.427 3.566 4.808 1.00 97.56 88 TRP A O 1
ATOM 713 N N . PHE A 1 89 ? 0.778 3.777 2.689 1.00 95.44 89 PHE A N 1
ATOM 714 C CA . PHE A 1 89 ? 1.981 3.195 2.107 1.00 95.44 89 PHE A CA 1
ATOM 715 C C . PHE A 1 89 ? 2.820 4.194 1.296 1.00 95.44 89 PHE A C 1
ATOM 717 O O . PHE A 1 89 ? 3.982 3.904 1.001 1.00 95.44 89 PHE A O 1
ATOM 724 N N . GLU A 1 90 ? 2.290 5.379 0.986 1.00 96.25 90 GLU A N 1
ATOM 725 C CA . GLU A 1 90 ? 3.011 6.469 0.321 1.00 96.25 90 GLU A CA 1
ATOM 726 C C . GLU A 1 90 ? 2.868 7.803 1.079 1.00 96.25 90 GLU A C 1
ATOM 728 O O . GLU A 1 90 ? 1.859 8.486 0.927 1.00 96.25 90 GLU A O 1
ATOM 733 N N . PRO A 1 91 ? 3.856 8.202 1.900 1.00 95.56 91 PRO A N 1
ATOM 734 C CA . PRO A 1 91 ? 3.773 9.411 2.723 1.00 95.56 91 PRO A CA 1
ATOM 735 C C . PRO A 1 91 ? 3.661 10.737 1.968 1.00 95.56 91 PRO A C 1
ATOM 737 O O . PRO A 1 91 ? 3.268 11.731 2.572 1.00 95.56 91 PRO A O 1
ATOM 740 N N . LEU A 1 92 ? 4.039 10.792 0.686 1.00 94.75 92 LEU A N 1
ATOM 741 C CA . LEU A 1 92 ? 4.006 12.039 -0.086 1.00 94.75 92 LEU A CA 1
ATOM 742 C C . LEU A 1 92 ? 2.649 12.334 -0.755 1.00 94.75 92 LEU A C 1
ATOM 744 O O . LEU A 1 92 ? 2.492 13.421 -1.332 1.00 94.75 92 LEU A O 1
ATOM 748 N N . ALA A 1 93 ? 1.701 11.393 -0.700 1.00 92.31 93 ALA A N 1
ATOM 749 C CA . ALA A 1 93 ? 0.339 11.556 -1.206 1.00 92.31 93 ALA A CA 1
ATOM 750 C C . ALA A 1 93 ? -0.583 12.202 -0.156 1.00 92.31 93 ALA A C 1
ATOM 752 O O . ALA A 1 93 ? -0.444 11.959 1.043 1.00 92.31 93 ALA A O 1
ATOM 753 N N . ASP A 1 94 ? -1.556 12.995 -0.606 1.00 90.81 94 ASP A N 1
ATOM 754 C CA . ASP A 1 94 ? -2.370 13.853 0.278 1.00 90.81 94 ASP A CA 1
ATOM 755 C C . ASP A 1 94 ? -3.275 13.051 1.223 1.00 90.81 94 ASP A C 1
ATOM 757 O O . ASP A 1 94 ? -3.544 13.432 2.364 1.00 90.81 94 ASP A O 1
ATOM 761 N N . ASN A 1 95 ? -3.731 11.895 0.752 1.00 90.94 95 ASN A N 1
ATOM 762 C CA . ASN A 1 95 ? -4.599 10.977 1.477 1.00 90.94 95 ASN A CA 1
ATOM 763 C C . ASN A 1 95 ? -3.830 9.999 2.385 1.00 90.94 95 ASN A C 1
ATOM 765 O O . ASN A 1 95 ? -4.399 9.001 2.838 1.00 90.94 95 ASN A O 1
ATOM 769 N N . TYR A 1 96 ? -2.547 10.261 2.652 1.00 95.62 96 TYR A N 1
ATOM 770 C CA . TYR A 1 96 ? -1.740 9.443 3.549 1.00 95.62 96 TYR A CA 1
ATOM 771 C C . TYR A 1 96 ? -2.242 9.496 4.998 1.00 95.62 96 TYR A C 1
ATOM 773 O O . TYR A 1 96 ? -2.593 10.551 5.536 1.00 95.62 96 TYR A O 1
ATOM 781 N N . ARG A 1 97 ? -2.230 8.339 5.653 1.00 96.94 97 ARG A N 1
ATOM 782 C CA . ARG A 1 97 ? -2.437 8.141 7.086 1.00 96.94 97 ARG A CA 1
ATOM 783 C C . ARG A 1 97 ? -1.425 7.112 7.575 1.00 96.94 97 ARG A C 1
ATOM 785 O O . ARG A 1 97 ? -1.257 6.068 6.959 1.00 96.94 97 ARG A O 1
ATOM 792 N N . GLU A 1 98 ? -0.740 7.389 8.676 1.00 97.62 98 GLU A N 1
ATOM 793 C CA . GLU A 1 98 ? 0.267 6.467 9.209 1.00 97.62 98 GLU A CA 1
ATOM 794 C C . GLU A 1 98 ? -0.382 5.159 9.688 1.00 97.62 98 GLU A C 1
ATOM 796 O O . GLU A 1 98 ? -1.318 5.189 10.487 1.00 97.62 98 GLU A O 1
ATOM 801 N N . LEU A 1 99 ? 0.130 4.013 9.231 1.00 97.94 99 LEU A N 1
ATOM 802 C CA . LEU A 1 99 ? -0.218 2.699 9.774 1.00 97.94 99 LEU A CA 1
ATOM 803 C C . LEU A 1 99 ? 0.473 2.512 11.128 1.00 97.94 99 LEU A C 1
ATOM 805 O O . LEU A 1 99 ? 1.693 2.380 11.181 1.00 97.94 99 LEU A O 1
ATOM 809 N N . ILE A 1 100 ? -0.304 2.476 12.209 1.00 97.38 100 ILE A N 1
ATOM 810 C CA . ILE A 1 100 ? 0.226 2.402 13.583 1.00 97.38 100 ILE A CA 1
ATOM 811 C C . ILE A 1 100 ? 0.024 1.034 14.241 1.00 97.38 100 ILE A C 1
ATOM 813 O O . ILE A 1 100 ? 0.657 0.731 15.246 1.00 97.38 100 ILE A O 1
ATOM 817 N N . TYR A 1 101 ? -0.840 0.191 13.677 1.00 97.62 101 TYR A N 1
ATOM 818 C CA . TYR A 1 101 ? -1.019 -1.192 14.112 1.00 97.62 101 TYR A CA 1
ATOM 819 C C . TYR A 1 101 ? -1.498 -2.055 12.948 1.00 97.62 101 TYR A C 1
ATOM 821 O O . TYR A 1 101 ? -2.368 -1.633 12.188 1.00 97.62 101 TYR A O 1
ATOM 829 N N . LEU A 1 102 ? -0.984 -3.281 12.859 1.00 97.62 102 LEU A N 1
ATOM 830 C CA . LEU A 1 102 ? -1.431 -4.307 11.924 1.00 97.62 102 LEU A CA 1
ATOM 831 C C . LEU A 1 102 ? -1.797 -5.577 12.692 1.00 97.62 102 LEU A C 1
ATOM 833 O O . LEU A 1 102 ? -0.983 -6.108 13.447 1.00 97.62 102 LEU A O 1
ATOM 837 N N . ASN A 1 103 ? -3.001 -6.092 12.458 1.00 96.69 103 ASN A N 1
ATOM 838 C CA . ASN A 1 103 ? -3.430 -7.352 13.037 1.00 96.69 103 ASN A CA 1
ATOM 839 C C . ASN A 1 103 ? -2.893 -8.537 12.222 1.00 96.69 103 ASN A C 1
ATOM 841 O O . ASN A 1 103 ? -3.373 -8.823 11.122 1.00 96.69 103 ASN A O 1
ATOM 845 N N . THR A 1 104 ? -1.923 -9.250 12.792 1.00 93.94 104 THR A N 1
ATOM 846 C CA . THR A 1 104 ? -1.252 -10.408 12.179 1.00 93.94 104 THR A CA 1
ATOM 847 C C . THR A 1 104 ? -1.818 -11.761 12.626 1.00 93.94 104 THR A C 1
ATOM 849 O O . THR A 1 104 ? -1.222 -12.806 12.349 1.00 93.94 104 THR A O 1
ATOM 852 N N . LYS A 1 105 ? -2.952 -11.776 13.339 1.00 94.25 105 LYS A N 1
ATOM 853 C CA . LYS A 1 105 ? -3.597 -13.011 13.807 1.00 94.25 105 LYS A CA 1
ATOM 854 C C . LYS A 1 105 ? -4.117 -13.846 12.635 1.00 94.25 105 LYS A C 1
ATOM 856 O O . LYS A 1 105 ? -4.489 -13.329 11.591 1.00 94.25 105 LYS A O 1
ATOM 861 N N . GLU A 1 106 ? -4.210 -15.161 12.832 1.00 92.19 106 GLU A N 1
ATOM 862 C CA . GLU A 1 106 ? -4.606 -16.101 11.770 1.00 92.19 106 GLU A CA 1
ATOM 863 C C . GLU A 1 106 ? -5.952 -15.751 11.120 1.00 92.19 106 GLU A C 1
ATOM 865 O O . GLU A 1 106 ? -6.096 -15.819 9.903 1.00 92.19 106 GLU A O 1
ATOM 870 N N . TYR A 1 107 ? -6.921 -15.313 11.924 1.00 90.50 107 TYR A N 1
ATOM 871 C CA . TYR A 1 107 ? -8.278 -15.013 11.472 1.00 90.50 107 TYR A CA 1
ATOM 872 C C . TYR A 1 107 ? -8.379 -13.766 10.569 1.00 90.50 107 TYR A C 1
ATOM 874 O O . TYR A 1 107 ? -9.457 -13.472 10.054 1.00 90.50 107 TYR A O 1
ATOM 882 N N . THR A 1 108 ? -7.302 -12.986 10.409 1.00 91.69 108 THR A N 1
ATOM 883 C CA . THR A 1 108 ? -7.275 -11.846 9.480 1.00 91.69 108 THR A CA 1
ATOM 884 C C . THR A 1 108 ? -6.658 -12.201 8.135 1.00 91.69 108 THR A C 1
ATOM 886 O O . THR A 1 108 ? -6.833 -11.442 7.185 1.00 91.69 108 THR A O 1
ATOM 889 N N . LYS A 1 109 ? -5.961 -13.338 8.014 1.00 91.25 109 LYS A N 1
ATOM 890 C CA . LYS A 1 109 ? -5.171 -13.663 6.817 1.00 91.25 109 LYS A CA 1
ATOM 891 C C . LYS A 1 109 ? -6.006 -13.796 5.551 1.00 91.25 109 LYS A C 1
ATOM 893 O O . LYS A 1 109 ? -5.553 -13.376 4.493 1.00 91.25 109 LYS A O 1
ATOM 898 N N . ASP A 1 110 ? -7.216 -14.334 5.655 1.00 93.50 110 ASP A N 1
ATOM 899 C CA . ASP A 1 110 ? -8.163 -14.491 4.546 1.00 93.50 110 ASP A CA 1
ATOM 900 C C . ASP A 1 110 ? -8.813 -13.167 4.111 1.00 93.50 110 ASP A C 1
ATOM 902 O O . ASP A 1 110 ? -9.483 -13.137 3.082 1.00 93.50 110 ASP A O 1
ATOM 906 N N . ALA A 1 111 ? -8.601 -12.063 4.840 1.00 95.56 111 ALA A N 1
ATOM 907 C CA . ALA A 1 111 ? -8.968 -10.726 4.367 1.00 95.56 111 ALA A CA 1
ATOM 908 C C . ALA A 1 111 ? -8.017 -10.202 3.281 1.00 95.56 111 ALA A C 1
ATOM 910 O O . ALA A 1 111 ? -8.343 -9.229 2.598 1.00 95.56 111 ALA A O 1
ATOM 911 N N . TYR A 1 112 ? -6.854 -10.838 3.127 1.00 97.00 112 TYR A N 1
ATOM 912 C CA . TYR A 1 112 ? -5.809 -10.433 2.203 1.00 97.00 112 TYR A CA 1
ATOM 913 C C . TYR A 1 112 ? -5.516 -11.538 1.205 1.00 97.00 112 TYR A C 1
ATOM 915 O O . TYR A 1 112 ? -5.478 -12.723 1.545 1.00 97.00 112 TYR A O 1
ATOM 923 N N . LYS A 1 113 ? -5.170 -11.139 -0.015 1.00 96.44 113 LYS A N 1
ATOM 924 C CA . LYS A 1 113 ? -4.387 -12.017 -0.876 1.00 96.44 113 LYS A CA 1
ATOM 925 C C . LYS A 1 113 ? -2.904 -11.778 -0.628 1.00 96.44 113 LYS A C 1
ATOM 927 O O . LYS A 1 113 ? -2.446 -10.640 -0.661 1.00 96.44 113 LYS A O 1
ATOM 932 N N . ASN A 1 114 ? -2.169 -12.845 -0.337 1.00 95.69 114 ASN A N 1
ATOM 933 C CA . ASN A 1 114 ? -0.783 -12.758 0.108 1.00 95.69 114 ASN A CA 1
ATOM 934 C C . ASN A 1 114 ? 0.179 -12.897 -1.074 1.00 95.69 114 ASN A C 1
ATOM 936 O O . ASN A 1 114 ? 0.010 -13.786 -1.910 1.00 95.69 114 ASN A O 1
ATOM 940 N N . PHE A 1 115 ? 1.193 -12.041 -1.099 1.00 96.88 115 PHE A N 1
ATOM 941 C CA . PHE A 1 115 ? 2.240 -12.002 -2.106 1.00 96.88 115 PHE A CA 1
ATOM 942 C C . PHE A 1 115 ? 3.604 -11.710 -1.476 1.00 96.88 115 PHE A C 1
ATOM 944 O O . PHE A 1 115 ? 3.714 -11.185 -0.370 1.00 96.88 115 PHE A O 1
ATOM 951 N N . THR A 1 116 ? 4.644 -12.009 -2.241 1.00 97.38 116 THR A N 1
ATOM 952 C CA . THR A 1 116 ? 5.990 -11.447 -2.081 1.00 97.38 116 THR A CA 1
ATOM 953 C C . THR A 1 116 ? 6.232 -10.412 -3.174 1.00 97.38 116 THR A C 1
ATOM 955 O O . THR A 1 116 ? 5.633 -10.507 -4.252 1.00 97.38 116 THR A O 1
ATOM 958 N N . TRP A 1 117 ? 7.163 -9.475 -2.978 1.00 97.31 117 TRP A N 1
ATOM 959 C CA . TRP A 1 117 ? 7.542 -8.560 -4.067 1.00 97.31 117 TRP A CA 1
ATOM 960 C C . TRP A 1 117 ? 8.095 -9.283 -5.296 1.00 97.31 117 TRP A C 1
ATOM 962 O O . TRP A 1 117 ? 7.926 -8.810 -6.418 1.00 97.31 117 TRP A O 1
ATOM 972 N N . LYS A 1 118 ? 8.685 -10.470 -5.110 1.00 97.06 118 LYS A N 1
ATOM 973 C CA . LYS A 1 118 ? 9.117 -11.332 -6.215 1.00 97.06 118 LYS A CA 1
ATOM 974 C C . LYS A 1 118 ? 7.949 -11.754 -7.108 1.00 97.06 118 LYS A C 1
ATOM 976 O O . LYS A 1 118 ? 8.082 -11.705 -8.322 1.00 97.06 118 LYS A O 1
ATOM 981 N N . GLN A 1 119 ? 6.806 -12.125 -6.533 1.00 96.62 119 GLN A N 1
ATOM 982 C CA . GLN A 1 119 ? 5.624 -12.488 -7.323 1.00 96.62 119 GLN A CA 1
ATOM 983 C C . GLN A 1 119 ? 5.049 -11.285 -8.080 1.00 96.62 119 GLN A C 1
ATOM 985 O O . GLN A 1 119 ? 4.584 -11.442 -9.208 1.00 96.62 119 GLN A O 1
ATOM 990 N N . ILE A 1 120 ? 5.115 -10.083 -7.493 1.00 96.56 120 ILE A N 1
ATOM 991 C CA . ILE A 1 120 ? 4.728 -8.846 -8.188 1.00 96.56 120 ILE A CA 1
ATOM 992 C C . ILE A 1 120 ? 5.657 -8.591 -9.379 1.00 96.56 120 ILE A C 1
ATOM 994 O O . ILE A 1 120 ? 5.179 -8.319 -10.477 1.00 96.56 120 ILE A O 1
ATOM 998 N N . ASP A 1 121 ? 6.969 -8.733 -9.184 1.00 96.38 121 ASP A N 1
ATOM 999 C CA . ASP A 1 121 ? 7.961 -8.596 -10.251 1.00 96.38 121 ASP A CA 1
ATOM 1000 C C . ASP A 1 121 ? 7.773 -9.637 -11.367 1.00 96.38 121 ASP A C 1
ATOM 1002 O O . ASP A 1 121 ? 7.765 -9.290 -12.548 1.00 96.38 121 ASP A O 1
ATOM 1006 N N . GLU A 1 122 ? 7.567 -10.908 -11.013 1.00 95.12 122 GLU A N 1
ATOM 1007 C CA . GLU A 1 122 ? 7.298 -11.987 -11.970 1.00 95.12 122 GLU A CA 1
ATOM 1008 C C . GLU A 1 122 ? 6.037 -11.690 -12.799 1.00 95.12 122 GLU A C 1
ATOM 1010 O O . GLU A 1 122 ? 6.059 -11.842 -14.020 1.00 95.12 122 GLU A O 1
ATOM 1015 N N . PHE A 1 123 ? 4.965 -11.187 -12.174 1.00 93.44 123 PHE A N 1
ATOM 1016 C CA . PHE A 1 123 ? 3.754 -10.781 -12.891 1.00 93.44 123 PHE A CA 1
ATOM 1017 C C . PHE A 1 123 ? 3.993 -9.567 -13.802 1.00 93.44 123 PHE A C 1
ATOM 1019 O O . PHE A 1 123 ? 3.518 -9.554 -14.944 1.00 93.44 123 PHE A O 1
ATOM 1026 N N . ALA A 1 124 ? 4.716 -8.556 -13.311 1.00 92.56 124 ALA A N 1
ATOM 1027 C CA . ALA A 1 124 ? 5.010 -7.311 -14.021 1.00 92.56 124 ALA A CA 1
ATOM 1028 C C . ALA A 1 124 ? 6.020 -7.483 -15.166 1.00 92.56 124 ALA A C 1
ATOM 1030 O O . ALA A 1 124 ? 6.039 -6.675 -16.085 1.00 92.56 124 ALA A O 1
ATOM 1031 N N . SER A 1 125 ? 6.854 -8.524 -15.122 1.00 92.31 125 SER A N 1
ATOM 1032 C CA . SER A 1 125 ? 7.884 -8.788 -16.136 1.00 92.31 125 SER A CA 1
ATOM 1033 C C . SER A 1 125 ? 7.374 -9.556 -17.356 1.00 92.31 125 SER A C 1
ATOM 1035 O O . SER A 1 125 ? 8.103 -9.713 -18.334 1.00 92.31 125 SER A O 1
ATOM 1037 N N . VAL A 1 126 ? 6.140 -10.063 -17.314 1.00 88.69 126 VAL A N 1
ATOM 1038 C CA . VAL A 1 126 ? 5.502 -10.643 -18.498 1.00 88.69 126 VAL A CA 1
ATOM 1039 C C . VAL A 1 126 ? 5.151 -9.503 -19.448 1.00 88.69 126 VAL A C 1
ATOM 1041 O O . VAL A 1 126 ? 4.325 -8.663 -19.111 1.00 88.69 126 VAL A O 1
ATOM 1044 N N . ASP A 1 127 ? 5.768 -9.512 -20.627 1.00 82.44 127 ASP A N 1
ATOM 1045 C CA . ASP A 1 127 ? 5.526 -8.535 -21.689 1.00 82.44 127 ASP A CA 1
ATOM 1046 C C . ASP A 1 127 ? 4.088 -8.624 -22.198 1.00 82.44 127 ASP A C 1
ATOM 1048 O O . ASP A 1 127 ? 3.654 -9.684 -22.672 1.00 82.44 127 ASP A O 1
ATOM 1052 N N . ARG A 1 128 ? 3.336 -7.527 -22.095 1.00 81.69 128 ARG A N 1
ATOM 1053 C CA . ARG A 1 128 ? 1.979 -7.459 -22.621 1.00 81.69 128 ARG A CA 1
ATOM 1054 C C . ARG A 1 128 ? 1.738 -6.164 -23.389 1.00 81.69 128 ARG A C 1
ATOM 1056 O O . ARG A 1 128 ? 2.172 -5.076 -23.030 1.00 81.69 128 ARG A O 1
ATOM 1063 N N . MET A 1 129 ? 0.917 -6.265 -24.434 1.00 74.50 129 MET A N 1
ATOM 1064 C CA . MET A 1 129 ? 0.392 -5.077 -25.112 1.00 74.50 129 MET A CA 1
ATOM 1065 C C . MET A 1 129 ? -0.475 -4.250 -24.153 1.00 74.50 129 MET A C 1
ATOM 1067 O O . MET A 1 129 ? -1.192 -4.820 -23.330 1.00 74.50 129 MET A O 1
ATOM 1071 N N . SER A 1 130 ? -0.505 -2.922 -24.310 1.00 68.50 130 SER A N 1
ATOM 1072 C CA . SER A 1 130 ? -1.234 -2.012 -23.406 1.00 68.50 130 SER A CA 1
ATOM 1073 C C . SER A 1 130 ? -2.725 -2.352 -23.243 1.00 68.50 130 SER A C 1
ATOM 1075 O O . SER A 1 130 ? -3.275 -2.211 -22.156 1.00 68.50 130 SER A O 1
ATOM 1077 N N . LEU A 1 131 ? -3.375 -2.878 -24.291 1.00 69.38 131 LEU A N 1
ATOM 1078 C CA . LEU A 1 131 ? -4.768 -3.358 -24.244 1.00 69.38 131 LEU A CA 1
ATOM 1079 C C . LEU A 1 131 ? -4.994 -4.494 -23.231 1.00 69.38 131 LEU A C 1
ATOM 1081 O O . LEU A 1 131 ? -6.118 -4.698 -22.782 1.00 69.38 131 LEU A O 1
ATOM 1085 N N . SER A 1 132 ? -3.948 -5.234 -22.862 1.00 75.62 132 SER A N 1
ATOM 1086 C CA . SER A 1 132 ? -4.040 -6.336 -21.902 1.00 75.62 132 SER A CA 1
ATOM 1087 C C . SER A 1 132 ? -4.344 -5.883 -20.473 1.00 75.62 132 SER A C 1
ATOM 1089 O O . SER A 1 132 ? -4.788 -6.705 -19.679 1.00 75.62 132 SER A O 1
ATOM 1091 N N . PHE A 1 133 ? -4.119 -4.609 -20.145 1.00 74.44 133 PHE A N 1
ATOM 1092 C CA . PHE A 1 133 ? -4.383 -4.042 -18.821 1.00 74.44 133 PHE A CA 1
ATOM 1093 C C . PHE A 1 133 ? -5.820 -3.525 -18.674 1.00 74.44 133 PHE A C 1
ATOM 1095 O O . PHE A 1 133 ? -6.217 -3.098 -17.592 1.00 74.44 133 PHE A O 1
ATOM 1102 N N . ALA A 1 134 ? -6.615 -3.564 -19.749 1.00 69.25 134 ALA A N 1
ATOM 1103 C CA . ALA A 1 134 ? -8.034 -3.245 -19.686 1.00 69.25 134 ALA A CA 1
ATOM 1104 C C . ALA A 1 134 ? -8.798 -4.271 -18.832 1.00 69.25 134 ALA A C 1
ATOM 1106 O O . ALA A 1 134 ? -8.396 -5.427 -18.709 1.00 69.25 134 ALA A O 1
ATOM 1107 N N . LYS A 1 135 ? -9.937 -3.851 -18.271 1.00 74.00 135 LYS A N 1
ATOM 1108 C CA . LYS A 1 135 ? -10.756 -4.677 -17.375 1.00 74.00 135 LYS A CA 1
ATOM 1109 C C . LYS A 1 135 ? -11.043 -6.065 -17.965 1.00 74.00 135 LYS A C 1
ATOM 1111 O O . LYS A 1 135 ? -11.605 -6.170 -19.053 1.00 74.00 135 LYS A O 1
ATOM 1116 N N . GLY A 1 136 ? -10.715 -7.118 -17.216 1.00 72.06 136 GLY A N 1
ATOM 1117 C CA . GLY A 1 136 ? -10.954 -8.516 -17.598 1.00 72.06 136 GLY A CA 1
ATOM 1118 C C . GLY A 1 136 ? -9.933 -9.123 -18.566 1.00 72.06 136 GLY A C 1
ATOM 1119 O O . GLY A 1 136 ? -10.072 -10.291 -18.926 1.00 72.06 136 GLY A O 1
ATOM 1120 N N . MET A 1 137 ? -8.914 -8.369 -18.981 1.00 79.38 137 MET A N 1
ATOM 1121 C CA . MET A 1 137 ? -7.852 -8.856 -19.862 1.00 79.38 137 MET A CA 1
ATOM 1122 C C . MET A 1 137 ? -6.681 -9.460 -19.053 1.00 79.38 137 MET A C 1
ATOM 1124 O O . MET A 1 137 ? -6.598 -9.258 -17.843 1.00 79.38 137 MET A O 1
ATOM 1128 N N . PRO A 1 138 ? -5.751 -10.220 -19.671 1.00 75.81 138 PRO A N 1
ATOM 1129 C CA . PRO A 1 138 ? -4.719 -10.974 -18.936 1.00 75.81 138 PRO A CA 1
ATOM 1130 C C . PRO A 1 138 ? -3.736 -10.144 -18.090 1.00 75.81 138 PRO A C 1
ATOM 1132 O O . PRO A 1 138 ? -3.058 -10.693 -17.222 1.00 75.81 138 PRO A O 1
ATOM 1135 N N . GLY A 1 139 ? -3.619 -8.845 -18.366 1.00 77.25 139 GLY A N 1
ATOM 1136 C CA . GLY A 1 139 ? -2.840 -7.881 -17.589 1.00 77.25 139 GLY A CA 1
ATOM 1137 C C . GLY A 1 139 ? -3.645 -7.185 -16.489 1.00 77.25 139 GLY A C 1
ATOM 1138 O O . GLY A 1 139 ? -3.045 -6.485 -15.678 1.00 77.25 139 GLY A O 1
ATOM 1139 N N . ASP A 1 140 ? -4.969 -7.385 -16.408 1.00 82.88 140 ASP A N 1
ATOM 1140 C CA . ASP A 1 140 ? -5.804 -6.858 -15.324 1.00 82.88 140 ASP A CA 1
ATOM 1141 C C . ASP A 1 140 ? -5.452 -7.553 -14.006 1.00 82.88 140 ASP A C 1
ATOM 1143 O O . ASP A 1 140 ? -5.999 -8.595 -13.623 1.00 82.88 140 ASP A O 1
ATOM 1147 N N . TRP A 1 141 ? -4.506 -6.938 -13.301 1.00 87.50 141 TRP A N 1
ATOM 1148 C CA . TRP A 1 141 ? -4.042 -7.371 -11.997 1.00 87.50 141 TRP A CA 1
ATOM 1149 C C . TRP A 1 141 ? -5.202 -7.594 -11.028 1.00 87.50 141 TRP A C 1
ATOM 1151 O O . TRP A 1 141 ? -5.187 -8.579 -10.295 1.00 87.50 141 TRP A O 1
ATOM 1161 N N . LYS A 1 142 ? -6.220 -6.724 -11.017 1.00 84.19 142 LYS A N 1
ATOM 1162 C CA . LYS A 1 142 ? -7.245 -6.724 -9.964 1.00 84.19 142 LYS A CA 1
ATOM 1163 C C . LYS A 1 142 ? -8.085 -7.998 -9.996 1.00 84.19 142 LYS A C 1
ATOM 1165 O O . LYS A 1 142 ? -8.400 -8.544 -8.940 1.00 84.19 142 LYS A O 1
ATOM 1170 N N . VAL A 1 143 ? -8.433 -8.486 -11.186 1.00 84.62 143 VAL A N 1
ATOM 1171 C CA . VAL A 1 143 ? -9.311 -9.661 -11.353 1.00 84.62 143 VAL A CA 1
ATOM 1172 C C . VAL A 1 143 ? -8.554 -10.950 -11.668 1.00 84.62 143 VAL A C 1
ATOM 1174 O O . VAL A 1 143 ? -9.115 -12.034 -11.519 1.00 84.62 143 VAL A O 1
ATOM 1177 N N . SER A 1 144 ? -7.283 -10.860 -12.069 1.00 86.44 144 SER A N 1
ATOM 1178 C CA . SER A 1 144 ? -6.460 -12.029 -12.381 1.00 86.44 144 SER A CA 1
ATOM 1179 C C . SER A 1 144 ? -6.313 -12.964 -11.178 1.00 86.44 144 SER A C 1
ATOM 1181 O O . SER A 1 144 ? -6.039 -12.531 -10.057 1.00 86.44 144 SER A O 1
ATOM 1183 N N . THR A 1 145 ? -6.415 -14.275 -11.413 1.00 86.25 145 THR A N 1
ATOM 1184 C CA . THR A 1 145 ? -6.150 -15.302 -10.391 1.00 86.25 145 THR A CA 1
ATOM 1185 C C . THR A 1 145 ? -4.687 -15.321 -9.951 1.00 86.25 145 THR A C 1
ATOM 1187 O O . THR A 1 145 ? -4.403 -15.712 -8.819 1.00 86.25 145 THR A O 1
ATOM 1190 N N . GLN A 1 146 ? -3.770 -14.851 -10.801 1.00 87.62 146 GLN A N 1
ATOM 1191 C CA . GLN A 1 146 ? -2.359 -14.630 -10.465 1.00 87.62 146 GLN A CA 1
ATOM 1192 C C . GLN A 1 146 ? -2.123 -13.263 -9.805 1.00 87.62 146 GLN A C 1
ATOM 1194 O O . GLN A 1 146 ? -1.115 -13.091 -9.129 1.00 87.62 146 GLN A O 1
ATOM 1199 N N . GLY A 1 147 ? -3.058 -12.322 -9.973 1.00 89.94 147 GLY A N 1
ATOM 1200 C CA . GLY A 1 147 ? -3.065 -11.013 -9.321 1.00 89.94 147 GLY A CA 1
ATOM 1201 C C 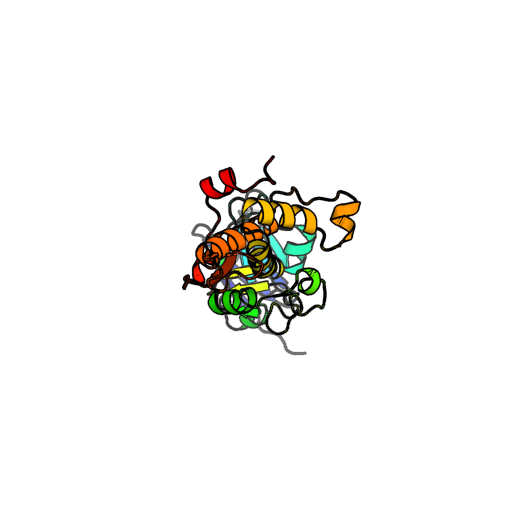. GLY A 1 147 ? -4.048 -10.938 -8.157 1.00 89.94 147 GLY A C 1
ATOM 1202 O O . GLY A 1 147 ? -4.275 -11.928 -7.471 1.00 89.94 147 GLY A O 1
ATOM 1203 N N . GLY A 1 148 ? -4.669 -9.788 -7.923 1.00 90.19 148 GLY A N 1
ATOM 1204 C CA . GLY A 1 148 ? -5.568 -9.518 -6.801 1.00 90.19 148 GLY A CA 1
ATOM 1205 C C . GLY A 1 148 ? -6.763 -10.464 -6.637 1.00 90.19 148 GLY A C 1
ATOM 1206 O O . GLY A 1 148 ? -7.259 -10.601 -5.525 1.00 90.19 148 GLY A O 1
ATOM 1207 N N . ALA A 1 149 ? -7.212 -11.156 -7.691 1.00 92.38 149 ALA A N 1
ATOM 1208 C CA . ALA A 1 149 ? -8.365 -12.068 -7.677 1.00 92.38 149 ALA A CA 1
ATOM 1209 C C . ALA A 1 149 ? -9.618 -11.504 -6.972 1.00 92.38 149 ALA A C 1
ATOM 1211 O O . ALA A 1 149 ? -10.304 -12.215 -6.239 1.00 92.38 149 ALA A O 1
ATOM 1212 N N . GLY A 1 150 ? -9.898 -10.215 -7.172 1.00 88.81 150 GLY A N 1
ATOM 1213 C CA . GLY A 1 150 ? -11.061 -9.530 -6.606 1.00 88.81 150 GLY A CA 1
ATOM 1214 C C . GLY A 1 150 ? -10.932 -9.129 -5.134 1.00 88.81 150 GLY A C 1
ATOM 1215 O O . GLY A 1 150 ? -11.885 -8.584 -4.579 1.00 88.81 150 GLY A O 1
ATOM 1216 N N . TYR A 1 151 ? -9.783 -9.361 -4.495 1.00 94.81 151 TYR A N 1
ATOM 1217 C CA . TYR A 1 151 ? -9.527 -8.842 -3.155 1.00 94.81 151 TYR A CA 1
ATOM 1218 C C . TYR A 1 151 ? -9.414 -7.316 -3.187 1.00 94.81 151 TYR A C 1
ATOM 1220 O O . TYR A 1 151 ? -8.858 -6.738 -4.118 1.00 94.81 151 TYR A O 1
ATOM 1228 N N . LEU A 1 152 ? -9.929 -6.657 -2.147 1.00 95.06 152 LEU A N 1
ATOM 1229 C CA . LEU A 1 152 ? -9.729 -5.218 -1.957 1.00 95.06 152 LEU A CA 1
ATOM 1230 C C . LEU A 1 152 ? -8.304 -4.928 -1.464 1.00 95.06 152 LEU A C 1
ATOM 1232 O O . LEU A 1 152 ? -7.652 -3.995 -1.931 1.00 95.06 152 LEU A O 1
ATOM 1236 N N . LEU A 1 153 ? -7.799 -5.777 -0.567 1.00 96.81 153 LEU A N 1
ATOM 1237 C CA . LEU A 1 153 ? -6.483 -5.664 0.052 1.00 96.81 153 LEU A CA 1
ATOM 1238 C C . LEU A 1 153 ? -5.579 -6.832 -0.352 1.00 96.81 153 LEU A C 1
ATOM 1240 O O . LEU A 1 153 ? -5.983 -7.997 -0.298 1.00 96.81 153 LEU A O 1
ATOM 1244 N N . VAL A 1 154 ? -4.322 -6.520 -0.651 1.00 97.44 154 VAL A N 1
ATOM 1245 C CA . VAL A 1 154 ? -3.242 -7.509 -0.737 1.00 97.44 154 VAL A CA 1
ATOM 1246 C C . VAL A 1 154 ? -2.263 -7.310 0.410 1.00 97.44 154 VAL A C 1
ATOM 1248 O O . VAL A 1 154 ? -2.073 -6.192 0.877 1.00 97.44 154 VAL A O 1
ATOM 1251 N N . MET A 1 155 ? -1.647 -8.393 0.867 1.00 97.56 155 MET A N 1
ATOM 1252 C CA . MET A 1 155 ? -0.562 -8.384 1.843 1.00 97.56 155 MET A CA 1
ATOM 1253 C C . MET A 1 155 ? 0.728 -8.713 1.103 1.00 97.56 155 MET A C 1
ATOM 1255 O O . MET A 1 155 ? 0.824 -9.795 0.528 1.00 97.56 155 MET A O 1
ATOM 1259 N N . ILE A 1 156 ? 1.702 -7.805 1.105 1.00 97.44 156 ILE A N 1
ATOM 1260 C CA . ILE A 1 156 ? 3.000 -8.024 0.461 1.00 97.44 156 ILE A CA 1
ATOM 1261 C C . ILE A 1 156 ? 4.084 -7.927 1.520 1.00 97.44 156 ILE A C 1
ATOM 1263 O O . ILE A 1 156 ? 4.250 -6.875 2.134 1.00 97.44 156 ILE A O 1
ATOM 1267 N N . ASP A 1 157 ? 4.775 -9.040 1.766 1.00 94.38 157 ASP A N 1
ATOM 1268 C CA . ASP A 1 157 ? 5.862 -9.142 2.750 1.00 94.38 157 ASP A CA 1
ATOM 1269 C C . ASP A 1 157 ? 5.520 -8.512 4.121 1.00 94.38 157 ASP A C 1
ATOM 1271 O O . ASP A 1 157 ? 6.327 -7.829 4.747 1.00 94.38 157 ASP A O 1
ATOM 1275 N N . GLY A 1 158 ? 4.291 -8.752 4.597 1.00 93.62 158 GLY A N 1
ATOM 1276 C CA . GLY A 1 158 ? 3.817 -8.304 5.912 1.00 93.62 158 GLY A CA 1
ATOM 1277 C C . GLY A 1 158 ? 3.250 -6.882 5.963 1.00 93.62 158 GLY A C 1
ATOM 1278 O O . GLY A 1 158 ? 2.900 -6.424 7.048 1.00 93.62 158 GLY A O 1
ATOM 1279 N N . MET A 1 159 ? 3.114 -6.197 4.825 1.00 96.50 159 MET A N 1
ATOM 1280 C CA . MET A 1 159 ? 2.479 -4.882 4.724 1.00 96.50 159 MET A CA 1
ATOM 1281 C C . MET A 1 159 ? 1.217 -4.950 3.845 1.00 96.50 159 MET A C 1
ATOM 1283 O O . MET A 1 159 ? 1.286 -5.469 2.727 1.00 96.50 159 MET A O 1
ATOM 1287 N N . PRO A 1 160 ? 0.054 -4.444 4.300 1.00 97.56 160 PRO A N 1
ATOM 1288 C CA . PRO A 1 160 ? -1.136 -4.402 3.464 1.00 97.56 160 PRO A CA 1
ATOM 1289 C C . PRO A 1 160 ? -1.080 -3.237 2.469 1.00 97.56 160 PRO A C 1
ATOM 1291 O O . PRO A 1 160 ? -0.572 -2.162 2.785 1.00 97.56 160 PRO A O 1
ATOM 1294 N N . TYR A 1 161 ? -1.665 -3.431 1.292 1.00 97.25 161 TYR A N 1
ATOM 1295 C CA . TYR A 1 161 ? -1.809 -2.423 0.243 1.00 97.25 161 TYR A CA 1
ATOM 1296 C C . TYR A 1 161 ? -3.201 -2.495 -0.370 1.00 97.25 161 TYR A C 1
ATOM 1298 O O . TYR A 1 161 ? -3.840 -3.554 -0.377 1.00 97.25 161 TYR A O 1
ATOM 1306 N N . TRP A 1 162 ? -3.640 -1.383 -0.957 1.00 96.81 162 TRP A N 1
ATOM 1307 C CA . TRP A 1 162 ? -4.748 -1.445 -1.894 1.00 96.81 162 TRP A CA 1
ATOM 1308 C C . TRP A 1 162 ? -4.341 -2.266 -3.114 1.00 96.81 162 TRP A C 1
ATOM 1310 O O . TRP A 1 162 ? -3.252 -2.105 -3.669 1.00 96.81 162 TRP A O 1
ATOM 1320 N N . THR A 1 163 ? -5.217 -3.186 -3.511 1.00 94.31 163 THR A N 1
ATOM 1321 C CA . THR A 1 163 ? -4.945 -4.098 -4.629 1.00 94.31 163 THR A CA 1
ATOM 1322 C C . THR A 1 163 ? -4.751 -3.338 -5.934 1.00 94.31 163 THR A C 1
ATOM 1324 O O . THR A 1 163 ? -3.947 -3.742 -6.770 1.00 94.31 163 THR A O 1
ATOM 1327 N N . ASP A 1 164 ? -5.466 -2.231 -6.111 1.00 89.75 164 ASP A N 1
ATOM 1328 C CA . ASP A 1 164 ? -5.354 -1.385 -7.290 1.00 89.75 164 ASP A CA 1
ATOM 1329 C C . ASP A 1 164 ? -4.046 -0.600 -7.362 1.00 89.75 164 ASP A C 1
ATOM 1331 O O . ASP A 1 164 ? -3.460 -0.573 -8.439 1.00 89.75 164 ASP A O 1
ATOM 1335 N N . ALA A 1 165 ? -3.550 -0.080 -6.237 1.00 91.75 165 ALA A N 1
ATOM 1336 C CA . ALA A 1 165 ? -2.252 0.581 -6.149 1.00 91.75 165 ALA A CA 1
ATOM 1337 C C . ALA A 1 165 ? -1.151 -0.329 -6.708 1.00 91.75 165 ALA A C 1
ATOM 1339 O O . ALA A 1 165 ? -0.407 0.040 -7.613 1.00 91.75 165 ALA A O 1
ATOM 1340 N N . VAL A 1 166 ? -1.104 -1.574 -6.225 1.00 94.31 166 VAL A N 1
ATOM 1341 C CA . VAL A 1 166 ? -0.139 -2.587 -6.683 1.00 94.31 166 VAL A CA 1
ATOM 1342 C C . VAL A 1 166 ? -0.334 -2.909 -8.168 1.00 94.31 166 VAL A C 1
ATOM 1344 O O . VAL A 1 166 ? 0.640 -3.128 -8.887 1.00 94.31 166 VAL A O 1
ATOM 1347 N N . GLY A 1 167 ? -1.577 -2.866 -8.650 1.00 90.12 167 GLY A N 1
ATOM 1348 C CA . GLY A 1 167 ? -1.919 -3.058 -10.058 1.00 90.12 167 GLY A CA 1
ATOM 1349 C C . GLY A 1 167 ? -1.349 -2.008 -11.014 1.00 90.12 167 GLY A C 1
ATOM 1350 O O . GLY A 1 167 ? -1.264 -2.287 -12.209 1.00 90.12 167 GLY A O 1
ATOM 1351 N N . GLN A 1 168 ? -0.897 -0.851 -10.522 1.00 90.12 168 GLN A N 1
ATOM 1352 C CA . GLN A 1 168 ? -0.231 0.158 -11.354 1.00 90.12 168 GLN A CA 1
ATOM 1353 C C . GLN A 1 168 ? 1.204 -0.240 -11.741 1.00 90.12 168 GLN A C 1
ATOM 1355 O O . GLN A 1 168 ? 1.722 0.226 -12.757 1.00 90.12 168 GLN A O 1
ATOM 1360 N N . ILE A 1 169 ? 1.857 -1.121 -10.969 1.00 93.81 169 ILE A N 1
ATOM 1361 C CA . ILE A 1 169 ? 3.254 -1.525 -11.206 1.00 93.81 169 ILE A CA 1
ATOM 1362 C C . ILE A 1 169 ? 3.416 -2.267 -12.547 1.00 93.81 169 ILE A C 1
ATOM 1364 O O . ILE A 1 169 ? 4.251 -1.834 -13.343 1.00 93.81 169 ILE A O 1
ATOM 1368 N N . PRO A 1 170 ? 2.644 -3.334 -12.854 1.00 91.69 170 PRO A N 1
ATOM 1369 C CA . PRO A 1 170 ? 2.740 -4.026 -14.143 1.00 91.69 170 PRO A CA 1
ATOM 1370 C C . PRO A 1 170 ? 2.526 -3.099 -15.344 1.00 91.69 170 PRO A C 1
ATOM 1372 O O . PRO A 1 170 ? 3.292 -3.144 -16.304 1.00 91.69 170 PRO A O 1
ATOM 1375 N N . PHE A 1 171 ? 1.536 -2.207 -15.256 1.00 88.44 171 PHE A N 1
ATOM 1376 C CA . PHE A 1 171 ? 1.274 -1.206 -16.287 1.00 88.44 171 PHE A CA 1
ATOM 1377 C C . PHE A 1 171 ? 2.476 -0.274 -16.497 1.00 88.44 171 PHE A C 1
ATOM 1379 O O . PHE A 1 171 ? 2.893 -0.041 -17.633 1.00 88.44 171 PHE A O 1
ATOM 1386 N N . ALA A 1 172 ? 3.058 0.245 -15.414 1.00 92.62 172 ALA A N 1
ATOM 1387 C CA . ALA A 1 172 ? 4.201 1.147 -15.487 1.00 92.62 172 ALA A CA 1
ATOM 1388 C C . ALA A 1 172 ? 5.451 0.468 -16.062 1.00 92.62 172 ALA A C 1
ATOM 1390 O O . ALA A 1 172 ? 6.180 1.089 -16.837 1.00 92.62 172 ALA A O 1
ATOM 1391 N N . VAL A 1 173 ? 5.680 -0.805 -15.725 1.00 94.31 173 VAL A N 1
ATOM 1392 C CA . VAL A 1 173 ? 6.798 -1.593 -16.259 1.00 94.31 173 VAL A CA 1
ATOM 1393 C C . VAL A 1 173 ? 6.685 -1.751 -17.777 1.00 94.31 173 VAL A C 1
ATOM 1395 O O . VAL A 1 173 ? 7.625 -1.394 -18.488 1.00 94.31 173 VAL A O 1
ATOM 1398 N N . ASP A 1 174 ? 5.540 -2.194 -18.297 1.00 90.50 174 ASP A N 1
ATOM 1399 C CA . ASP A 1 174 ? 5.362 -2.366 -19.748 1.00 90.50 174 ASP A CA 1
ATOM 1400 C C . ASP A 1 174 ? 5.339 -1.024 -20.499 1.00 90.50 174 ASP A C 1
ATOM 1402 O O . ASP A 1 174 ? 5.915 -0.881 -21.585 1.00 90.50 174 ASP A O 1
ATOM 1406 N N . THR A 1 175 ? 4.761 0.014 -19.889 1.00 90.31 175 THR A N 1
ATOM 1407 C CA . THR A 1 175 ? 4.798 1.380 -20.434 1.00 90.31 175 THR A CA 1
ATOM 1408 C C . THR A 1 175 ? 6.240 1.884 -20.523 1.00 90.31 175 THR A C 1
ATOM 1410 O O . THR A 1 175 ? 6.641 2.456 -21.541 1.00 90.31 175 THR A O 1
ATOM 1413 N N . TYR A 1 176 ? 7.071 1.608 -19.512 1.00 94.38 176 TYR A N 1
ATOM 1414 C CA . TYR A 1 176 ? 8.489 1.953 -19.555 1.00 94.38 176 TYR A CA 1
ATOM 1415 C C . TYR A 1 176 ? 9.209 1.187 -20.660 1.00 94.38 176 TYR A C 1
ATOM 1417 O O . TYR A 1 176 ? 10.041 1.764 -21.353 1.00 94.38 176 TYR A O 1
ATOM 1425 N N . ARG A 1 177 ? 8.886 -0.088 -20.882 1.00 92.31 177 ARG A N 1
ATOM 1426 C CA . ARG A 1 177 ? 9.532 -0.867 -21.946 1.00 92.31 177 ARG A CA 1
ATOM 1427 C C . ARG A 1 177 ? 9.222 -0.344 -23.349 1.00 92.31 177 ARG A C 1
ATOM 1429 O O . ARG A 1 177 ? 10.070 -0.385 -24.245 1.00 92.31 177 ARG A O 1
ATOM 1436 N N . THR A 1 178 ? 8.047 0.261 -23.501 1.00 90.19 178 THR A N 1
ATOM 1437 C CA . THR A 1 178 ? 7.627 0.948 -24.726 1.00 90.19 178 THR A CA 1
ATOM 1438 C C . THR A 1 178 ? 8.352 2.287 -24.915 1.00 90.19 178 THR A C 1
ATOM 1440 O O . THR A 1 178 ? 8.991 2.505 -25.948 1.00 90.19 178 THR A O 1
ATOM 1443 N N . TYR A 1 179 ? 8.275 3.184 -23.925 1.00 91.62 179 TYR A N 1
ATOM 1444 C CA . TYR A 1 179 ? 8.726 4.578 -24.064 1.00 91.62 179 TYR A CA 1
ATOM 1445 C C . TYR A 1 179 ? 10.163 4.838 -23.610 1.00 91.62 179 TYR A C 1
ATOM 1447 O O . TYR A 1 179 ? 10.797 5.782 -24.076 1.00 91.62 179 TYR A O 1
ATOM 1455 N N . ARG A 1 180 ? 10.692 4.001 -22.714 1.00 93.75 180 ARG A N 1
ATOM 1456 C CA . ARG A 1 180 ? 12.060 4.061 -22.164 1.00 93.75 180 ARG A CA 1
ATOM 1457 C C . ARG A 1 180 ? 12.347 5.373 -21.431 1.00 93.75 180 ARG A C 1
ATOM 1459 O O . ARG A 1 180 ? 13.478 5.850 -21.399 1.00 93.75 180 ARG A O 1
ATOM 1466 N N . SER A 1 181 ? 11.303 5.965 -20.858 1.00 94.75 181 SER A N 1
ATOM 1467 C CA . SER A 1 181 ? 11.332 7.264 -20.193 1.00 94.75 181 SER A CA 1
ATOM 1468 C C . SER A 1 181 ? 10.380 7.254 -19.006 1.00 94.75 181 SER A C 1
ATOM 1470 O O . SER A 1 181 ? 9.188 7.011 -19.168 1.00 94.75 181 SER A O 1
ATOM 1472 N N . ILE A 1 182 ? 10.895 7.555 -17.812 1.00 94.94 182 ILE A N 1
ATOM 1473 C CA . ILE A 1 182 ? 10.075 7.657 -16.594 1.00 94.94 182 ILE A CA 1
ATOM 1474 C C . ILE A 1 182 ? 9.018 8.760 -16.745 1.00 94.94 182 ILE A C 1
ATOM 1476 O O . ILE A 1 182 ? 7.873 8.566 -16.351 1.00 94.94 182 ILE A O 1
ATOM 1480 N N . ALA A 1 183 ? 9.381 9.896 -17.349 1.00 92.81 183 ALA A N 1
ATOM 1481 C CA . ALA A 1 183 ? 8.466 11.021 -17.524 1.00 92.81 183 ALA A CA 1
ATOM 1482 C C . ALA A 1 183 ? 7.274 10.662 -18.428 1.00 92.81 183 ALA A C 1
ATOM 1484 O O . ALA A 1 183 ? 6.141 10.998 -18.100 1.00 92.81 183 ALA A O 1
ATOM 1485 N N . GLU A 1 184 ? 7.518 9.927 -19.519 1.00 90.25 184 GLU A N 1
ATOM 1486 C CA . GLU A 1 184 ? 6.454 9.448 -20.416 1.00 90.25 184 GLU A CA 1
ATOM 1487 C C . GLU A 1 184 ? 5.549 8.425 -19.723 1.00 90.25 184 GLU A C 1
ATOM 1489 O O . GLU A 1 184 ? 4.338 8.434 -19.923 1.00 90.25 184 GLU A O 1
ATOM 1494 N N . VAL A 1 185 ? 6.110 7.557 -18.873 1.00 91.88 185 VAL A N 1
ATOM 1495 C CA . VAL A 1 185 ? 5.323 6.586 -18.094 1.00 91.88 185 VAL A CA 1
ATOM 1496 C C . VAL A 1 185 ? 4.394 7.293 -17.119 1.00 91.88 185 VAL A C 1
ATOM 1498 O O . VAL A 1 185 ? 3.214 6.958 -17.059 1.00 91.88 185 VAL A O 1
ATOM 1501 N N . VAL A 1 186 ? 4.905 8.287 -16.390 1.00 90.31 186 VAL A N 1
ATOM 1502 C CA . VAL A 1 186 ? 4.101 9.093 -15.466 1.00 90.31 186 VAL A CA 1
ATOM 1503 C C . VAL A 1 186 ? 2.996 9.843 -16.209 1.00 90.31 186 VAL A C 1
ATOM 1505 O O . VAL A 1 186 ? 1.836 9.771 -15.812 1.00 90.31 186 VAL A O 1
ATOM 1508 N N . ASP A 1 187 ? 3.330 10.527 -17.302 1.00 85.94 187 ASP A N 1
ATOM 1509 C CA . ASP A 1 187 ? 2.355 11.267 -18.105 1.00 85.94 187 ASP A CA 1
ATOM 1510 C C . ASP A 1 187 ? 1.288 10.336 -18.708 1.00 85.94 187 ASP A C 1
ATOM 1512 O O . ASP A 1 187 ? 0.098 10.655 -18.708 1.00 85.94 187 ASP A O 1
ATOM 1516 N N . THR A 1 188 ? 1.687 9.138 -19.141 1.00 83.19 188 THR A N 1
ATOM 1517 C CA . THR A 1 188 ? 0.753 8.102 -19.593 1.00 83.19 188 THR A CA 1
ATOM 1518 C C . THR A 1 188 ? -0.131 7.621 -18.438 1.00 83.19 188 THR A C 1
ATOM 1520 O O . THR A 1 188 ? -1.341 7.531 -18.614 1.00 83.19 188 THR A O 1
ATOM 1523 N N . GLY A 1 189 ? 0.419 7.376 -17.247 1.00 82.88 189 GLY A N 1
ATOM 1524 C CA . GLY A 1 189 ? -0.355 7.003 -16.057 1.00 82.88 189 GLY A CA 1
ATOM 1525 C C . GLY A 1 189 ? -1.441 8.025 -15.716 1.00 82.88 189 GLY A C 1
ATOM 1526 O O . GLY A 1 189 ? -2.606 7.658 -15.612 1.00 82.88 189 GLY A O 1
ATOM 1527 N N . ILE A 1 190 ? -1.090 9.313 -15.684 1.00 79.50 190 ILE A N 1
ATOM 1528 C CA . ILE A 1 190 ? -2.033 10.426 -15.466 1.00 79.50 190 ILE A CA 1
ATOM 1529 C C . ILE A 1 190 ? -3.157 10.427 -16.517 1.00 79.50 190 ILE A C 1
ATOM 1531 O O . ILE A 1 190 ? -4.329 10.634 -16.199 1.00 79.50 190 ILE A O 1
ATOM 1535 N N . LYS A 1 191 ? -2.810 10.194 -17.791 1.00 72.44 191 LYS A N 1
ATOM 1536 C CA . LYS A 1 191 ? -3.758 10.234 -18.919 1.00 72.44 191 LYS A CA 1
ATOM 1537 C C . LYS A 1 191 ? -4.680 9.018 -19.000 1.00 72.44 191 LYS A C 1
ATOM 1539 O O . LYS A 1 191 ? -5.765 9.120 -19.568 1.00 72.44 191 LYS A O 1
ATOM 1544 N N . TRP A 1 192 ? -4.240 7.875 -18.483 1.00 65.69 192 TRP A N 1
ATOM 1545 C CA . TRP A 1 192 ? -4.979 6.610 -18.513 1.00 65.69 192 TRP A CA 1
ATOM 1546 C C . TRP A 1 192 ? -5.605 6.234 -17.161 1.00 65.69 192 TRP A C 1
ATOM 1548 O O . TRP A 1 192 ? -6.412 5.304 -17.123 1.00 65.69 192 TRP A O 1
ATOM 1558 N N . GLY A 1 193 ? -5.317 6.984 -16.090 1.00 56.19 193 GLY A N 1
ATOM 1559 C CA . GLY A 1 193 ? -5.881 6.832 -14.741 1.00 56.19 193 GLY A CA 1
ATOM 1560 C C . GLY A 1 193 ? -7.405 6.618 -14.660 1.00 56.19 193 GLY A C 1
ATOM 1561 O O . GLY A 1 193 ? -7.834 5.780 -13.868 1.00 56.19 193 GLY A O 1
ATOM 1562 N N . PRO A 1 194 ? -8.248 7.233 -15.521 1.00 52.69 194 PRO A N 1
ATOM 1563 C CA . PRO A 1 194 ? -9.696 6.982 -15.526 1.00 52.69 194 PRO A CA 1
ATOM 1564 C C . PRO A 1 194 ? -10.115 5.582 -16.008 1.00 52.69 194 PRO A C 1
ATOM 1566 O O . PRO A 1 194 ? -11.302 5.258 -15.998 1.00 52.69 194 PRO A O 1
ATOM 1569 N N . GLY A 1 195 ? -9.187 4.757 -16.505 1.00 49.56 195 GLY A N 1
ATOM 1570 C CA . GLY A 1 195 ? -9.467 3.383 -16.931 1.00 49.56 195 GLY A CA 1
ATOM 1571 C C . GLY A 1 195 ? -10.333 3.259 -18.189 1.00 49.56 195 GLY A C 1
ATOM 1572 O O . GLY A 1 195 ? -10.864 2.181 -18.461 1.00 49.56 195 GLY A O 1
ATOM 1573 N N . THR A 1 196 ? -10.481 4.330 -18.976 1.00 45.12 196 THR A N 1
ATOM 1574 C CA . THR A 1 196 ? -11.190 4.297 -20.262 1.00 45.12 196 THR A CA 1
ATOM 1575 C C . THR A 1 196 ? -10.306 4.823 -21.399 1.00 45.12 196 THR A C 1
ATOM 1577 O O . THR A 1 196 ? -9.649 5.852 -21.234 1.00 45.12 196 THR A O 1
ATOM 1580 N N . PRO A 1 197 ? -10.318 4.188 -22.592 1.00 41.25 197 PRO A N 1
ATOM 1581 C CA . PRO A 1 197 ? -9.664 4.730 -23.792 1.00 41.25 197 PRO A CA 1
ATOM 1582 C C . PRO A 1 197 ? -10.150 6.144 -24.162 1.00 41.25 197 PRO A C 1
ATOM 1584 O O . PRO A 1 197 ? -9.461 6.881 -24.863 1.00 41.25 197 PRO A O 1
ATOM 1587 N N . THR A 1 198 ? -11.337 6.524 -23.678 1.00 38.78 198 THR A N 1
ATOM 1588 C CA . THR A 1 198 ? -11.964 7.837 -23.851 1.00 38.78 198 THR A CA 1
ATOM 1589 C C . THR A 1 198 ? -11.378 8.941 -22.976 1.00 38.78 198 THR A C 1
ATOM 1591 O O . THR A 1 198 ? -11.528 10.091 -23.364 1.00 38.78 198 THR A O 1
ATOM 1594 N N . GLY A 1 199 ? -10.656 8.654 -21.884 1.00 44.19 199 GLY A N 1
ATOM 1595 C CA . GLY A 1 199 ? -10.039 9.703 -21.047 1.00 44.19 199 GLY A CA 1
ATOM 1596 C C . GLY A 1 199 ? -9.057 10.595 -21.822 1.00 44.19 199 GLY A C 1
ATOM 1597 O O . GLY A 1 199 ? -8.981 11.804 -21.614 1.00 44.19 199 GLY A O 1
ATOM 1598 N N . ARG A 1 200 ? -8.391 10.027 -22.839 1.00 38.69 200 ARG A N 1
ATOM 1599 C CA . ARG A 1 200 ? -7.522 10.758 -23.779 1.00 38.69 200 ARG A CA 1
ATOM 1600 C C . ARG A 1 200 ? -8.290 11.665 -24.755 1.00 38.69 200 ARG A C 1
ATOM 1602 O O . ARG A 1 200 ? -7.688 12.559 -25.340 1.00 38.69 200 ARG A O 1
ATOM 1609 N N . VAL A 1 201 ? -9.586 11.415 -24.947 1.00 40.62 201 VAL A N 1
ATOM 1610 C CA . VAL A 1 201 ? -10.490 12.146 -25.853 1.00 40.62 201 VAL A CA 1
ATOM 1611 C C . VAL A 1 201 ? -11.343 13.166 -25.088 1.00 40.62 201 VAL A C 1
ATOM 1613 O O . VAL A 1 201 ? -11.646 14.219 -25.640 1.00 40.62 201 VAL A O 1
ATOM 1616 N N . THR A 1 202 ? -11.701 12.894 -23.826 1.00 41.81 202 THR A N 1
ATOM 1617 C CA . THR A 1 202 ? -12.515 13.789 -22.983 1.00 41.81 202 THR A CA 1
ATOM 1618 C C . THR A 1 202 ? -11.691 14.781 -22.161 1.00 41.81 202 THR A C 1
ATOM 1620 O O . THR A 1 202 ? -12.229 15.810 -21.766 1.00 41.81 202 THR A O 1
ATOM 1623 N N . GLY A 1 203 ? -10.388 14.533 -21.957 1.00 41.41 203 GLY A N 1
ATOM 1624 C CA . GLY A 1 203 ? -9.500 15.432 -21.208 1.00 41.41 203 GLY A CA 1
ATOM 1625 C C . GLY A 1 203 ? -9.577 15.277 -19.684 1.00 41.41 203 GLY A C 1
ATOM 1626 O O . GLY A 1 203 ? -9.026 16.109 -18.964 1.00 41.41 203 GLY A O 1
ATOM 1627 N N . ASP A 1 204 ? -10.222 14.215 -19.195 1.00 47.78 204 ASP A N 1
ATOM 1628 C CA . ASP A 1 204 ? -10.320 13.886 -17.770 1.00 47.78 204 ASP A CA 1
ATOM 1629 C C . ASP A 1 204 ? -9.015 13.234 -17.293 1.00 47.78 204 ASP A C 1
ATOM 1631 O O . ASP A 1 204 ? -8.900 12.015 -17.200 1.00 47.78 204 ASP A O 1
ATOM 1635 N N . PHE A 1 205 ? -7.984 14.041 -17.064 1.00 56.84 205 PHE A N 1
ATOM 1636 C CA . PHE A 1 205 ? -6.677 13.567 -16.608 1.00 56.84 205 PHE A CA 1
ATOM 1637 C C . PHE A 1 205 ? -6.591 13.538 -15.081 1.00 56.84 205 PHE A C 1
ATOM 1639 O O . PHE A 1 205 ? -7.033 14.472 -14.409 1.00 56.84 205 PHE A O 1
ATOM 1646 N N . ASP A 1 206 ? -5.967 12.495 -14.530 1.00 56.91 206 ASP A N 1
ATOM 1647 C CA . ASP A 1 206 ? -5.781 12.370 -13.087 1.00 56.91 206 ASP A CA 1
ATOM 1648 C C . ASP A 1 206 ? -4.521 13.110 -12.613 1.00 56.91 206 ASP A C 1
ATOM 1650 O O . ASP A 1 206 ? -3.448 12.535 -12.412 1.00 56.91 206 ASP A O 1
ATOM 1654 N N . TYR A 1 207 ? -4.656 14.424 -12.435 1.00 63.47 207 TYR A N 1
ATOM 1655 C CA . TYR A 1 207 ? -3.630 15.259 -11.806 1.00 63.47 207 TYR A CA 1
ATOM 1656 C C . TYR A 1 207 ? -3.670 15.211 -10.271 1.00 63.47 207 TYR A C 1
ATOM 1658 O O . TYR A 1 207 ? -2.992 16.004 -9.620 1.00 63.47 207 TYR A O 1
ATOM 1666 N N . SER A 1 208 ? -4.464 14.326 -9.663 1.00 69.62 208 SER A N 1
ATOM 1667 C CA . SER A 1 208 ? -4.541 14.265 -8.208 1.00 69.62 208 SER A CA 1
ATOM 1668 C C . SER A 1 208 ? -3.231 13.746 -7.608 1.00 69.62 208 SER A C 1
ATOM 1670 O O . SER A 1 208 ? -2.545 12.879 -8.158 1.00 69.62 208 SER A O 1
ATOM 1672 N N . ASN A 1 209 ? -2.864 14.269 -6.436 1.00 71.25 209 ASN A N 1
ATOM 1673 C CA . ASN A 1 209 ? -1.726 13.768 -5.671 1.00 71.25 209 ASN A CA 1
ATOM 1674 C C . ASN A 1 209 ? -2.106 12.514 -4.858 1.00 71.25 209 ASN A C 1
ATOM 1676 O O . ASN A 1 209 ? -1.941 12.458 -3.636 1.00 71.25 209 ASN A O 1
ATOM 1680 N N . THR A 1 210 ? -2.660 11.519 -5.550 1.00 79.81 210 THR A N 1
ATOM 1681 C CA . THR A 1 210 ? -3.089 10.230 -5.000 1.00 79.81 210 THR A CA 1
ATOM 1682 C C . THR A 1 210 ? -2.011 9.168 -5.165 1.00 79.81 210 THR A C 1
ATOM 1684 O O . THR A 1 210 ? -1.004 9.343 -5.854 1.00 79.81 210 THR A O 1
ATOM 1687 N N . TYR A 1 211 ? -2.207 8.035 -4.496 1.00 79.81 211 TYR A N 1
ATOM 1688 C CA . TYR A 1 211 ? -1.227 6.959 -4.466 1.00 79.81 211 TYR A CA 1
ATOM 1689 C C . TYR A 1 211 ? -1.003 6.259 -5.811 1.00 79.81 211 TYR A C 1
ATOM 1691 O O . TYR A 1 211 ? 0.071 5.688 -6.004 1.00 79.81 211 TYR A O 1
ATOM 1699 N N . ASP A 1 212 ? -1.977 6.279 -6.724 1.00 82.25 212 ASP A N 1
ATOM 1700 C CA . ASP A 1 212 ? -1.872 5.590 -8.013 1.00 82.25 212 ASP A CA 1
ATOM 1701 C C . ASP A 1 212 ? -0.688 6.134 -8.821 1.00 82.25 212 ASP A C 1
ATOM 1703 O O . ASP A 1 212 ? 0.183 5.373 -9.249 1.00 82.25 212 ASP A O 1
ATOM 1707 N N . ASN A 1 213 ? -0.572 7.463 -8.905 1.00 87.81 213 ASN A N 1
ATOM 1708 C CA . ASN A 1 213 ? 0.533 8.151 -9.574 1.00 87.81 213 ASN A CA 1
ATOM 1709 C C . ASN A 1 213 ? 1.905 7.803 -8.965 1.00 87.81 213 ASN A C 1
ATOM 1711 O O . ASN A 1 213 ? 2.901 7.635 -9.676 1.00 87.81 213 ASN A O 1
ATOM 1715 N N . TYR A 1 214 ? 1.965 7.612 -7.646 1.00 92.44 214 TYR A N 1
ATOM 1716 C CA . TYR A 1 214 ? 3.189 7.174 -6.983 1.00 92.44 214 TYR A CA 1
ATOM 1717 C C . TYR A 1 214 ? 3.552 5.721 -7.286 1.00 92.44 214 TYR A C 1
ATOM 1719 O O . TYR A 1 214 ? 4.732 5.431 -7.471 1.00 92.44 214 TYR A O 1
ATOM 1727 N N . PHE A 1 215 ? 2.583 4.808 -7.376 1.00 93.25 215 PHE A N 1
ATOM 1728 C CA . PHE A 1 215 ? 2.862 3.417 -7.751 1.00 93.25 215 PHE A CA 1
ATOM 1729 C C . PHE A 1 215 ? 3.266 3.283 -9.220 1.00 93.25 215 PHE A C 1
ATOM 1731 O O . PHE A 1 215 ? 4.154 2.482 -9.528 1.00 93.25 215 PHE A O 1
ATOM 1738 N N . VAL A 1 216 ? 2.713 4.120 -10.105 1.00 93.19 216 VAL A N 1
ATOM 1739 C CA . VAL A 1 216 ? 3.211 4.264 -11.480 1.00 93.19 216 VAL A CA 1
ATOM 1740 C C . VAL A 1 216 ? 4.687 4.676 -11.468 1.00 93.19 216 VAL A C 1
ATOM 1742 O O . VAL A 1 216 ? 5.517 4.040 -12.120 1.00 93.19 216 VAL A O 1
ATOM 1745 N N . LEU A 1 217 ? 5.049 5.693 -10.678 1.00 95.31 217 LEU A N 1
ATOM 1746 C CA . LEU A 1 217 ? 6.437 6.145 -10.571 1.00 95.31 217 LEU A CA 1
ATOM 1747 C C . LEU A 1 217 ? 7.368 5.070 -9.978 1.00 95.31 217 LEU A C 1
ATOM 1749 O O . LEU A 1 217 ? 8.467 4.875 -10.498 1.00 95.31 217 LEU A O 1
ATOM 1753 N N . ARG A 1 218 ? 6.933 4.323 -8.952 1.00 95.94 218 ARG A N 1
ATOM 1754 C CA . ARG A 1 218 ? 7.699 3.189 -8.391 1.00 95.94 218 ARG A CA 1
ATOM 1755 C C . ARG A 1 218 ? 7.987 2.134 -9.456 1.00 95.94 218 ARG A C 1
ATOM 1757 O O . ARG A 1 218 ? 9.137 1.725 -9.620 1.00 95.94 218 ARG A O 1
ATOM 1764 N N . GLY A 1 219 ? 6.963 1.734 -10.212 1.00 96.56 219 GLY A N 1
ATOM 1765 C CA . GLY A 1 219 ? 7.110 0.781 -11.311 1.00 96.56 219 GLY A CA 1
ATOM 1766 C C . GLY A 1 219 ? 8.069 1.283 -12.395 1.00 96.56 219 GLY A C 1
ATOM 1767 O O . GLY A 1 219 ? 8.926 0.526 -12.847 1.00 96.56 219 GLY A O 1
ATOM 1768 N N . ALA A 1 220 ? 8.004 2.569 -12.751 1.00 96.81 220 ALA A N 1
ATOM 1769 C CA . ALA A 1 220 ? 8.891 3.179 -13.743 1.00 96.81 220 ALA A CA 1
ATOM 1770 C C . ALA A 1 220 ? 10.363 3.232 -13.287 1.00 96.81 220 ALA A C 1
ATOM 1772 O O . ALA A 1 220 ? 11.259 2.883 -14.057 1.00 96.81 220 ALA A O 1
ATOM 1773 N N . LEU A 1 221 ? 10.625 3.626 -12.035 1.00 97.62 221 LEU A N 1
ATOM 1774 C CA . LEU A 1 221 ? 11.974 3.653 -11.444 1.00 97.62 221 LEU A CA 1
ATOM 1775 C C . LEU A 1 221 ? 12.577 2.248 -11.333 1.00 97.62 221 LEU A C 1
ATOM 1777 O O . LEU A 1 221 ? 13.776 2.050 -11.555 1.00 97.62 221 LEU A O 1
ATOM 1781 N N . TYR A 1 222 ? 11.747 1.259 -11.004 1.00 97.81 222 TYR A N 1
ATOM 1782 C CA . TYR A 1 222 ? 12.148 -0.141 -11.004 1.00 97.81 222 TYR A CA 1
ATOM 1783 C C . TYR A 1 222 ? 12.472 -0.629 -12.424 1.00 97.81 222 TYR A C 1
ATOM 1785 O O . TYR A 1 222 ? 13.535 -1.214 -12.660 1.00 97.81 222 TYR A O 1
ATOM 1793 N N . ALA A 1 223 ? 11.603 -0.330 -13.392 1.00 97.06 223 ALA A N 1
ATOM 1794 C CA . ALA A 1 223 ? 11.781 -0.709 -14.789 1.00 97.06 223 ALA A CA 1
ATOM 1795 C C . ALA A 1 223 ? 13.036 -0.083 -15.412 1.00 97.06 223 ALA A C 1
ATOM 1797 O O . ALA A 1 223 ? 13.752 -0.771 -16.136 1.00 97.06 223 ALA A O 1
ATOM 1798 N N . GLU A 1 224 ? 13.367 1.168 -15.079 1.00 97.06 224 GLU A N 1
ATOM 1799 C CA . GLU A 1 224 ? 14.605 1.812 -15.530 1.00 97.06 224 GLU A CA 1
ATOM 1800 C C . GLU A 1 224 ? 15.849 1.035 -15.098 1.00 97.06 224 GLU A C 1
ATOM 1802 O O . GLU A 1 224 ? 16.816 0.930 -15.855 1.00 97.06 224 GLU A O 1
ATOM 1807 N N . GLN A 1 225 ? 15.849 0.470 -13.893 1.00 96.75 225 GLN A N 1
ATOM 1808 C CA . GLN A 1 225 ? 16.963 -0.343 -13.410 1.00 96.75 225 GLN A CA 1
ATOM 1809 C C . GLN A 1 225 ? 17.000 -1.709 -14.101 1.00 96.75 225 GLN A C 1
ATOM 1811 O O . GLN A 1 225 ? 18.088 -2.199 -14.415 1.00 96.75 225 GLN A O 1
ATOM 1816 N N . LYS A 1 226 ? 15.826 -2.297 -14.354 1.00 97.06 226 LYS A N 1
ATOM 1817 C CA . LYS A 1 226 ? 15.672 -3.659 -14.869 1.00 97.06 226 LYS A CA 1
ATOM 1818 C C . LYS A 1 226 ? 15.857 -3.774 -16.380 1.00 97.06 226 LYS A C 1
ATOM 1820 O O . LYS A 1 226 ? 16.497 -4.717 -16.824 1.00 97.06 226 LYS A O 1
ATOM 1825 N N . TYR A 1 227 ? 15.357 -2.836 -17.173 1.00 96.19 227 TYR A N 1
ATOM 1826 C CA . TYR A 1 227 ? 15.369 -2.926 -18.634 1.00 96.19 227 TYR A CA 1
ATOM 1827 C C . TYR A 1 227 ? 16.339 -1.906 -19.225 1.00 96.19 227 TYR A C 1
ATOM 1829 O O . TYR A 1 227 ? 16.100 -0.699 -19.195 1.00 96.19 227 TYR A O 1
ATOM 1837 N N . LYS A 1 228 ? 17.457 -2.394 -19.772 1.00 94.75 228 LYS A N 1
ATOM 1838 C CA . LYS A 1 228 ? 18.469 -1.573 -20.449 1.00 94.75 228 LYS A CA 1
ATOM 1839 C C . LYS A 1 228 ? 18.433 -1.822 -21.947 1.00 94.75 228 LYS A C 1
ATOM 1841 O O . LYS A 1 228 ? 18.261 -2.952 -22.381 1.00 94.75 228 LYS A O 1
ATOM 1846 N N . TYR A 1 229 ? 18.654 -0.783 -22.742 1.00 91.81 229 TYR A N 1
ATOM 1847 C CA . TYR A 1 229 ? 18.574 -0.876 -24.198 1.00 91.81 229 TYR A CA 1
ATOM 1848 C C . TYR A 1 229 ? 19.922 -0.556 -24.823 1.00 91.81 229 TYR A C 1
ATOM 1850 O O . TYR A 1 229 ? 20.529 0.466 -24.507 1.00 91.81 229 TYR A O 1
ATOM 1858 N N . VAL A 1 230 ? 20.386 -1.431 -25.712 1.00 90.00 230 VAL A N 1
ATOM 1859 C CA . VAL A 1 230 ? 21.621 -1.230 -26.473 1.00 90.00 230 VAL A CA 1
ATOM 1860 C C . VAL A 1 230 ? 21.328 -1.269 -27.964 1.00 90.00 230 VAL A C 1
ATOM 1862 O O . VAL A 1 230 ? 20.624 -2.152 -28.451 1.00 90.00 230 VAL A O 1
ATOM 1865 N N . THR A 1 231 ? 21.878 -0.308 -28.697 1.00 88.75 231 THR A N 1
ATOM 1866 C CA . THR A 1 231 ? 21.793 -0.278 -30.157 1.00 88.75 231 THR A CA 1
ATOM 1867 C C . THR A 1 231 ? 22.957 -1.069 -30.731 1.00 88.75 231 THR A C 1
ATOM 1869 O O . THR A 1 231 ? 24.116 -0.740 -30.486 1.00 88.75 231 THR A O 1
ATOM 1872 N N . VAL A 1 232 ? 22.653 -2.105 -31.505 1.00 87.44 232 VAL A N 1
ATOM 1873 C CA . VAL A 1 232 ? 23.650 -2.979 -32.128 1.00 87.44 232 VAL A CA 1
ATOM 1874 C C . VAL A 1 232 ? 23.550 -2.829 -33.637 1.00 87.44 232 VAL A C 1
ATOM 1876 O O . VAL A 1 232 ? 22.452 -2.858 -34.192 1.00 87.44 232 VAL A O 1
ATOM 1879 N N . LYS A 1 233 ? 24.684 -2.625 -34.312 1.00 84.94 233 LYS A N 1
ATOM 1880 C CA . LYS A 1 233 ? 24.710 -2.510 -35.775 1.00 84.94 233 LYS A CA 1
ATOM 1881 C C . LYS A 1 233 ? 24.330 -3.846 -36.406 1.00 84.94 233 LYS A C 1
ATOM 1883 O O . LYS A 1 233 ? 24.715 -4.901 -35.914 1.00 84.94 233 LYS A O 1
ATOM 1888 N N . ASN A 1 234 ? 23.576 -3.793 -37.496 1.00 78.62 234 ASN A N 1
ATOM 1889 C CA . ASN A 1 234 ? 23.258 -4.983 -38.265 1.00 78.62 234 ASN A CA 1
ATOM 1890 C C . ASN A 1 234 ? 24.458 -5.340 -39.156 1.00 78.62 234 ASN A C 1
ATOM 1892 O O . ASN A 1 234 ? 24.691 -4.697 -40.177 1.00 78.62 234 ASN A O 1
ATOM 1896 N N . GLU A 1 235 ? 25.219 -6.360 -38.758 1.00 74.38 235 GLU A N 1
ATOM 1897 C CA . GLU A 1 235 ? 26.440 -6.799 -39.455 1.00 74.38 235 GLU A CA 1
ATOM 1898 C C . GLU A 1 235 ? 26.169 -7.309 -40.880 1.00 74.38 235 GLU A C 1
ATOM 1900 O O . GLU A 1 235 ? 27.047 -7.254 -41.733 1.00 74.38 235 GLU A O 1
ATOM 1905 N N . SER A 1 236 ? 24.934 -7.734 -41.169 1.00 73.19 236 SER A N 1
ATOM 1906 C CA . SER A 1 236 ? 24.531 -8.219 -42.497 1.00 73.19 236 SER A CA 1
ATOM 1907 C C . SER A 1 236 ? 24.251 -7.108 -43.524 1.00 73.19 236 SER A C 1
ATOM 1909 O O . SER A 1 236 ? 23.920 -7.411 -44.666 1.00 73.19 236 SER A O 1
ATOM 1911 N N . GLY A 1 237 ? 24.318 -5.826 -43.134 1.00 68.06 237 GLY A N 1
ATOM 1912 C CA . GLY A 1 237 ? 24.057 -4.681 -44.023 1.00 68.06 237 GLY A CA 1
ATOM 1913 C C . GLY A 1 237 ? 22.595 -4.517 -44.468 1.00 68.06 237 GLY A C 1
ATOM 1914 O O . GLY A 1 237 ? 22.282 -3.620 -45.246 1.00 68.06 237 GLY A O 1
ATOM 1915 N N . THR A 1 238 ? 21.686 -5.362 -43.974 1.00 69.19 238 THR A N 1
ATOM 1916 C CA . THR A 1 238 ? 20.252 -5.315 -44.292 1.00 69.19 238 THR A CA 1
ATOM 1917 C C . THR A 1 238 ? 19.501 -4.306 -43.418 1.00 69.19 238 THR A C 1
ATOM 1919 O O . THR A 1 238 ? 19.902 -4.014 -42.290 1.00 69.19 238 THR A O 1
ATOM 1922 N N . TYR A 1 239 ? 18.392 -3.758 -43.920 1.00 70.44 239 TYR A N 1
ATOM 1923 C CA . TYR A 1 239 ? 17.534 -2.864 -43.137 1.00 70.44 239 TYR A CA 1
ATOM 1924 C C . TYR A 1 239 ? 16.755 -3.650 -42.058 1.00 70.44 239 TYR A C 1
ATOM 1926 O O . TYR A 1 239 ? 16.240 -4.727 -42.362 1.00 70.44 239 TYR A O 1
ATOM 1934 N N . PRO A 1 240 ? 16.613 -3.132 -40.820 1.00 71.88 240 PRO A N 1
ATOM 1935 C CA . PRO A 1 240 ? 17.182 -1.882 -40.311 1.00 71.88 240 PRO A CA 1
ATOM 1936 C C . PRO A 1 240 ? 18.690 -1.989 -40.021 1.00 71.88 240 PRO A C 1
ATOM 1938 O O . PRO A 1 240 ? 19.179 -3.019 -39.555 1.00 71.88 240 PRO A O 1
ATOM 1941 N N . ALA A 1 241 ? 19.415 -0.888 -40.266 1.00 80.31 241 ALA A N 1
ATOM 1942 C CA . ALA A 1 241 ? 20.878 -0.791 -40.131 1.00 80.31 241 ALA A CA 1
ATOM 1943 C C . ALA A 1 241 ? 21.388 -0.979 -38.689 1.00 80.31 241 ALA A C 1
ATOM 1945 O O . ALA A 1 241 ? 22.566 -1.262 -38.460 1.00 80.31 241 ALA A O 1
ATOM 1946 N N . ALA A 1 242 ? 20.501 -0.835 -37.710 1.00 82.44 242 ALA A N 1
ATOM 1947 C CA . ALA A 1 242 ? 20.751 -1.176 -36.325 1.00 82.44 242 ALA A CA 1
ATOM 1948 C C . ALA A 1 242 ? 19.495 -1.791 -35.708 1.00 82.44 242 ALA A C 1
ATOM 1950 O O . ALA A 1 242 ? 18.371 -1.481 -36.106 1.00 82.44 242 ALA A O 1
ATOM 1951 N N . ARG A 1 243 ? 19.699 -2.660 -34.724 1.00 85.00 243 ARG A N 1
ATOM 1952 C CA . ARG A 1 243 ? 18.644 -3.266 -33.917 1.00 85.00 243 ARG A CA 1
ATOM 1953 C C . ARG A 1 243 ? 18.799 -2.795 -32.482 1.00 85.00 243 ARG A C 1
ATOM 1955 O O . ARG A 1 243 ? 19.913 -2.723 -31.966 1.00 85.00 243 ARG A O 1
ATOM 1962 N N . LEU A 1 244 ? 17.679 -2.482 -31.845 1.00 86.75 244 LEU A N 1
ATOM 1963 C CA . LEU A 1 244 ? 17.649 -2.222 -30.416 1.00 86.75 244 LEU A CA 1
ATOM 1964 C C . LEU A 1 244 ? 17.469 -3.555 -29.693 1.00 86.75 244 LEU A C 1
ATOM 1966 O O . LEU A 1 244 ? 16.524 -4.285 -29.980 1.00 86.75 244 LEU A O 1
ATOM 1970 N N . ILE A 1 245 ? 18.374 -3.869 -28.775 1.00 89.44 245 ILE A N 1
ATOM 1971 C CA . ILE A 1 245 ? 18.299 -5.071 -27.949 1.00 89.44 245 ILE A CA 1
ATOM 1972 C C . ILE A 1 245 ? 17.975 -4.648 -26.521 1.00 89.44 245 ILE A C 1
ATOM 1974 O O . ILE A 1 245 ? 18.696 -3.841 -25.929 1.00 89.44 245 ILE A O 1
ATOM 1978 N N . GLU A 1 246 ? 16.896 -5.205 -25.977 1.00 92.56 246 GLU A N 1
ATOM 1979 C CA . GLU A 1 246 ? 16.569 -5.129 -24.556 1.00 92.56 246 GLU A CA 1
ATOM 1980 C C . GLU A 1 246 ? 17.438 -6.130 -23.782 1.00 92.56 246 GLU A C 1
ATOM 1982 O O . GLU A 1 246 ? 17.549 -7.303 -24.138 1.00 92.56 246 GLU A O 1
ATOM 1987 N N . ARG A 1 247 ? 18.081 -5.654 -22.720 1.00 93.38 247 ARG A N 1
ATOM 1988 C CA . ARG A 1 247 ? 18.815 -6.453 -21.744 1.00 93.38 247 ARG A CA 1
ATOM 1989 C C . ARG A 1 247 ? 18.083 -6.363 -20.416 1.00 93.38 247 ARG A C 1
ATOM 1991 O O . ARG A 1 247 ? 17.956 -5.275 -19.853 1.00 93.38 247 ARG A O 1
ATOM 1998 N N . VAL A 1 248 ? 17.639 -7.514 -19.925 1.00 94.81 248 VAL A N 1
ATOM 1999 C CA . VAL A 1 248 ? 16.989 -7.638 -18.620 1.00 94.81 248 VAL A CA 1
ATOM 2000 C C . VAL A 1 248 ? 18.064 -7.842 -17.555 1.00 94.81 248 VAL A C 1
ATOM 2002 O O . VAL A 1 248 ? 18.810 -8.818 -17.577 1.00 94.81 248 VAL A O 1
ATOM 2005 N N . MET A 1 249 ? 18.159 -6.891 -16.637 1.00 95.88 249 MET A N 1
ATOM 2006 C CA . MET A 1 249 ? 19.099 -6.878 -15.526 1.00 95.88 249 MET A CA 1
ATOM 2007 C C . MET A 1 249 ? 18.470 -7.536 -14.299 1.00 95.88 249 MET A C 1
ATOM 2009 O O . MET A 1 249 ? 17.273 -7.401 -14.044 1.00 95.88 249 MET A O 1
ATOM 2013 N N . ALA A 1 250 ? 19.288 -8.203 -13.487 1.00 94.75 250 ALA A N 1
ATOM 2014 C CA . ALA A 1 250 ? 18.852 -8.662 -12.176 1.00 94.75 250 ALA A CA 1
ATOM 2015 C C . ALA A 1 250 ? 18.694 -7.455 -11.237 1.00 94.75 250 ALA A C 1
ATOM 2017 O O . ALA A 1 250 ? 19.664 -6.760 -10.935 1.00 94.75 250 ALA A O 1
ATOM 2018 N N . VAL A 1 251 ? 17.471 -7.214 -10.768 1.00 96.31 251 VAL A N 1
ATOM 2019 C CA . VAL A 1 251 ? 17.146 -6.162 -9.798 1.00 96.31 251 VAL A CA 1
ATOM 2020 C C . VAL A 1 251 ? 16.412 -6.811 -8.637 1.00 96.31 251 VAL A C 1
ATOM 2022 O O . VAL A 1 251 ? 15.508 -7.610 -8.859 1.00 96.31 251 VAL A O 1
ATOM 2025 N N . ASN A 1 252 ? 16.788 -6.469 -7.402 1.00 97.06 252 ASN A N 1
ATOM 2026 C CA . ASN A 1 252 ? 16.087 -6.953 -6.215 1.00 97.06 252 ASN A CA 1
ATOM 2027 C C . ASN A 1 252 ? 14.602 -6.527 -6.273 1.00 97.06 252 ASN A C 1
ATOM 2029 O O . ASN A 1 252 ? 14.347 -5.320 -6.229 1.00 97.06 252 ASN A O 1
ATOM 2033 N N . PRO A 1 253 ? 13.637 -7.468 -6.340 1.00 97.12 253 PRO A N 1
ATOM 2034 C CA . PRO A 1 253 ? 12.210 -7.151 -6.399 1.00 97.12 253 PRO A CA 1
ATOM 2035 C C . PRO A 1 253 ? 11.719 -6.287 -5.237 1.00 97.12 253 PRO A C 1
ATOM 2037 O O . PRO A 1 253 ? 10.816 -5.479 -5.424 1.00 97.12 253 PRO A O 1
ATOM 2040 N N . ASN A 1 254 ? 12.357 -6.377 -4.064 1.00 96.50 254 ASN A N 1
ATOM 2041 C CA . ASN A 1 254 ? 11.972 -5.595 -2.885 1.00 96.50 254 ASN A CA 1
ATOM 2042 C C . ASN A 1 254 ? 12.094 -4.080 -3.099 1.00 96.50 254 ASN A C 1
ATOM 2044 O O . ASN A 1 254 ? 11.474 -3.325 -2.361 1.00 96.50 254 ASN A O 1
ATOM 2048 N N . LYS A 1 255 ? 12.821 -3.624 -4.130 1.00 95.75 255 LYS A N 1
ATOM 2049 C CA . LYS A 1 255 ? 12.841 -2.206 -4.5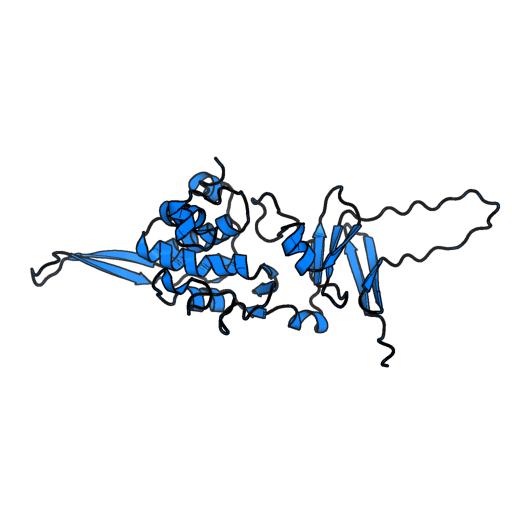24 1.00 95.75 255 LYS A CA 1
ATOM 2050 C C . LYS A 1 255 ? 11.468 -1.671 -4.945 1.00 95.75 255 LYS A C 1
ATOM 2052 O O . LYS A 1 255 ? 11.247 -0.471 -4.888 1.00 95.75 255 LYS A O 1
ATOM 2057 N N . LEU A 1 256 ? 10.526 -2.532 -5.336 1.00 95.75 256 LEU A N 1
ATOM 2058 C CA . LEU A 1 256 ? 9.135 -2.133 -5.593 1.00 95.75 256 LEU A CA 1
ATOM 2059 C C . LEU A 1 256 ? 8.411 -1.648 -4.321 1.00 95.75 256 LEU A C 1
ATOM 2061 O O . LEU A 1 256 ? 7.429 -0.909 -4.414 1.00 95.75 256 LEU A O 1
ATOM 2065 N N . ALA A 1 257 ? 8.907 -2.030 -3.140 1.00 94.75 257 ALA A N 1
ATOM 2066 C CA . ALA A 1 257 ? 8.393 -1.573 -1.854 1.00 94.75 257 ALA A CA 1
ATOM 2067 C C . ALA A 1 257 ? 8.824 -0.140 -1.511 1.00 94.75 257 ALA A C 1
ATOM 2069 O O . ALA A 1 257 ? 8.180 0.498 -0.669 1.00 94.75 257 ALA A O 1
ATOM 2070 N N . ASP A 1 258 ? 9.907 0.345 -2.130 1.00 94.88 258 ASP A N 1
ATOM 2071 C CA . ASP A 1 258 ? 10.537 1.611 -1.777 1.00 94.88 258 ASP A CA 1
ATOM 2072 C C . ASP A 1 258 ? 9.544 2.766 -1.952 1.00 94.88 258 ASP A C 1
ATOM 2074 O O . ASP A 1 258 ? 8.819 2.878 -2.945 1.00 94.88 258 ASP A O 1
ATOM 2078 N N . LYS A 1 259 ? 9.489 3.627 -0.936 1.00 94.31 259 LYS A N 1
ATOM 2079 C CA . LYS A 1 259 ? 8.703 4.860 -0.983 1.00 94.31 259 LYS A CA 1
ATOM 2080 C C . LYS A 1 259 ? 9.385 5.844 -1.920 1.00 94.31 259 LYS A C 1
ATOM 2082 O O . LYS A 1 259 ? 10.613 5.913 -1.947 1.00 94.31 259 LYS A O 1
ATOM 2087 N N . ILE A 1 260 ? 8.593 6.647 -2.622 1.00 96.00 260 ILE A N 1
ATOM 2088 C CA . ILE A 1 260 ? 9.157 7.694 -3.470 1.00 96.00 260 ILE A CA 1
ATOM 2089 C C . ILE A 1 260 ? 9.816 8.755 -2.590 1.00 96.00 260 ILE A C 1
ATOM 2091 O O . ILE A 1 260 ? 9.230 9.263 -1.633 1.00 96.00 260 ILE A O 1
ATOM 2095 N N . THR A 1 261 ? 11.054 9.107 -2.918 1.00 96.06 261 THR A N 1
ATOM 2096 C CA . THR A 1 261 ? 11.778 10.163 -2.214 1.00 96.06 261 THR A CA 1
ATOM 2097 C C . THR A 1 261 ? 11.307 11.551 -2.666 1.00 96.06 261 THR A C 1
ATOM 2099 O O . THR A 1 261 ? 10.871 11.729 -3.808 1.00 96.06 261 THR A O 1
ATOM 2102 N N . PRO A 1 262 ? 11.464 12.600 -1.835 1.00 94.50 262 PRO A N 1
ATOM 2103 C CA . PRO A 1 262 ? 11.176 13.972 -2.258 1.00 94.50 262 PRO A CA 1
ATOM 2104 C C . PRO A 1 262 ? 11.963 14.413 -3.503 1.00 94.50 262 PRO A C 1
ATOM 2106 O O . PRO A 1 262 ? 11.463 15.209 -4.294 1.00 94.50 262 PRO A O 1
ATOM 2109 N N . ALA A 1 263 ? 13.181 13.895 -3.699 1.00 95.75 263 ALA A N 1
ATOM 2110 C CA . ALA A 1 263 ? 14.008 14.203 -4.864 1.00 95.75 263 ALA A CA 1
ATOM 2111 C C . ALA A 1 263 ? 13.453 13.572 -6.152 1.00 95.75 263 ALA A C 1
ATOM 2113 O O . ALA A 1 263 ? 13.361 14.251 -7.175 1.00 95.75 263 ALA A O 1
ATOM 2114 N N . GLU A 1 264 ? 13.038 12.303 -6.099 1.00 95.62 264 GLU A N 1
ATOM 2115 C CA . GLU A 1 264 ? 12.367 11.631 -7.219 1.00 95.62 264 GLU A CA 1
ATOM 2116 C C . GLU A 1 264 ? 11.025 12.289 -7.530 1.00 95.62 264 GLU A C 1
ATOM 2118 O O . GLU A 1 264 ? 10.748 12.579 -8.692 1.00 95.62 264 GLU A O 1
ATOM 2123 N N . ALA A 1 265 ? 10.232 12.611 -6.502 1.00 93.00 265 ALA A N 1
ATOM 2124 C CA . ALA A 1 265 ? 8.977 13.334 -6.671 1.00 93.00 265 ALA A CA 1
ATOM 2125 C C . ALA A 1 265 ? 9.211 14.702 -7.330 1.00 93.00 265 ALA A C 1
ATOM 2127 O O . ALA A 1 265 ? 8.568 15.022 -8.322 1.00 93.00 265 ALA A O 1
ATOM 2128 N N . LYS A 1 266 ? 10.189 15.489 -6.865 1.00 92.31 266 LYS A N 1
ATOM 2129 C CA . LYS A 1 266 ? 10.533 16.779 -7.487 1.00 92.31 266 LYS A CA 1
ATOM 2130 C C . LYS A 1 266 ? 10.918 16.638 -8.964 1.00 92.31 266 LYS A C 1
ATOM 2132 O O . LYS A 1 266 ? 10.673 17.552 -9.745 1.00 92.31 266 LYS A O 1
ATOM 2137 N N . LYS A 1 267 ? 11.548 15.523 -9.339 1.00 94.38 267 LYS A N 1
ATOM 2138 C CA . LYS A 1 267 ? 12.015 15.278 -10.706 1.00 94.38 267 LYS A CA 1
ATOM 2139 C C . LYS A 1 267 ? 10.917 14.749 -11.630 1.00 94.38 267 LYS A C 1
ATOM 2141 O O . LYS A 1 267 ? 10.898 15.125 -12.798 1.00 94.38 267 LYS A O 1
ATOM 2146 N N . TYR A 1 268 ? 10.045 13.873 -11.133 1.00 93.12 268 TYR A N 1
ATOM 2147 C CA . TYR A 1 268 ? 9.154 13.071 -11.976 1.00 93.12 268 TYR A CA 1
ATOM 2148 C C . TYR A 1 268 ? 7.663 13.210 -11.658 1.00 93.12 268 TYR A C 1
ATOM 2150 O O . TYR A 1 268 ? 6.856 12.831 -12.499 1.00 93.12 268 TYR A O 1
ATOM 2158 N N . ALA A 1 269 ? 7.267 13.755 -10.502 1.00 87.62 269 ALA A N 1
ATOM 2159 C CA . ALA A 1 269 ? 5.859 13.887 -10.119 1.00 87.62 269 ALA A CA 1
ATOM 2160 C C . ALA A 1 269 ? 5.177 15.069 -10.826 1.00 87.62 269 ALA A C 1
ATOM 2162 O O . ALA A 1 269 ? 4.831 16.077 -10.210 1.00 87.62 269 ALA A O 1
ATOM 2163 N N . SER A 1 270 ? 4.972 14.952 -12.140 1.00 86.38 270 SER A N 1
ATOM 2164 C CA . SER A 1 270 ? 4.382 16.006 -12.976 1.00 86.38 270 SER A CA 1
ATOM 2165 C C . SER A 1 270 ? 2.920 16.331 -12.656 1.00 86.38 270 SER A C 1
ATOM 2167 O O . SER A 1 270 ? 2.393 17.295 -13.208 1.00 86.38 270 SER A O 1
ATOM 2169 N N . TRP A 1 271 ? 2.271 15.544 -11.795 1.00 82.94 271 TRP A N 1
ATOM 2170 C CA . TRP A 1 271 ? 0.925 15.795 -11.277 1.00 82.94 271 TRP A CA 1
ATOM 2171 C C . TRP A 1 271 ? 0.891 16.851 -10.158 1.00 82.94 271 TRP A C 1
ATOM 2173 O O . TRP A 1 271 ? -0.152 17.441 -9.923 1.00 82.94 271 TRP A O 1
ATOM 2183 N N . LYS A 1 272 ? 2.024 17.163 -9.509 1.00 71.00 272 LYS A N 1
ATOM 2184 C CA . LYS A 1 272 ? 2.121 18.187 -8.446 1.00 71.00 272 LYS A CA 1
ATOM 2185 C C . LYS A 1 272 ? 2.256 19.631 -8.964 1.00 71.00 272 LYS A C 1
ATOM 2187 O O . LYS A 1 272 ? 3.016 20.409 -8.389 1.00 71.00 272 LYS A O 1
ATOM 2192 N N . LYS A 1 273 ? 1.613 19.968 -10.083 1.00 58.25 273 LYS A N 1
ATOM 2193 C CA . LYS A 1 273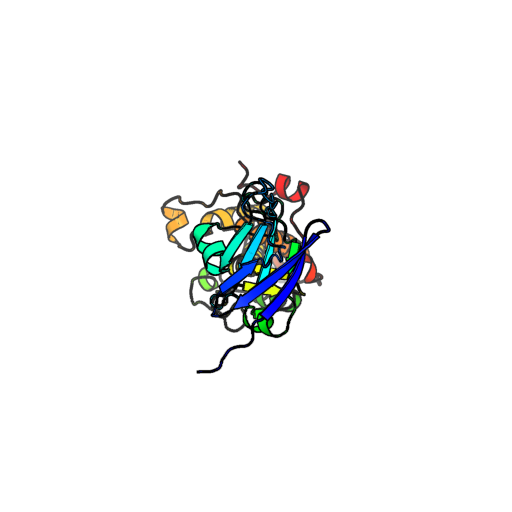 ? 1.709 21.313 -10.676 1.00 58.25 273 LYS A CA 1
ATOM 2194 C C . LYS A 1 273 ? 0.914 22.357 -9.905 1.00 58.25 273 LYS A C 1
ATOM 2196 O O . LYS A 1 273 ? -0.191 22.019 -9.436 1.00 58.25 273 LYS A O 1
#

pLDDT: mean 87.43, std 13.5, range [37.72, 98.5]

Radius of gyration: 23.44 Å; chains: 1; bounding box: 54×42×89 Å

Foldseek 3Di:
DDQDDWDWDFDQDPNDTWIWIQHQQAIDTDDDDDDDDPVDPDDDDDDFAQKEFEAASSHHTFFIWHHPPNGYHYYYPVCCCPPLVAWDQAPQFPRHTHTPTGDPDPVNPVLAAEEELVLLVVLLPPADDLCQCAPPHVLVQCCDPSHVVPRQWHAYPNDIGGSVLSSLLSNLLNQCVVPVDLQSQLQVQQQCVVRDPCSVVVVVGNLHSHSSSQLSSLSNVQNNVFWDWDWAADPVCDPPRIDIDIDGDDDDSCSSSDHDDPVSCVVHVPSVD

Sequence (273 aa):
MSSGKDVVENITIDGNTLEFVTRKGKTYLKKEMELTDSKKNDPEHVKLPDVIVVTRKDGLILFVLRAPSEGLKFVTAQTLYDKYQYQWFEPLADNYRELIYLNTKEYTKDAYKNFTWKQIDEFASVDRMSLSFAKGMPGDWKVSTQGGAGYLLVMIDGMPYWTDAVGQIPFAVDTYRTYRSIAEVVDTGIKWGPGTPTGRVTGDFDYSNTYDNYFVLRGALYAEQKYKYVTVKNESGTYPAARLIERVMAVNPNKLADKITPAEAKKYASWKK

Secondary structure (DSSP, 8-state):
---PPPEEEEEEETTEEEEEEEETTEEEEE---PPPPTTS---------SEEEEE-TT--EEEEEE-TTS--EEEEHHHIIIII--BSS-TTSTTB--EEEE--SGGGGGGEEEE-HHHHHHHHTS---GGGGSTTSTT-TTT-TTTTTT-SEEEETTEEEEHHHHHHHHHHHHHHHHH--HHHHHHHHHHHTTSSTTHHHH-----S--HHHHHHHHHHHHHHHHEEEEEEE-TT-PSSSEEEEEEEPP--GGGGGPPPPHHHHHHH-TT--

Organism: NCBI:txid105751